Protein AF-0000000074578540 (afdb_homodimer)

pLDDT: mean 90.98, std 11.33, range [45.81, 98.81]

Secondary structure (DSSP, 8-state):
-HHHHHHHHHHHHT-SSEEEEEES-TTBGGGGHHHHHHHHHHHHHTTTSSS--TT-SEEE-SSSEEEEEEET-GGGGHHHHHHH--SEEEEEEE---SS-TT-EEEEPHHHHTTTT--S-SS-HHHHHHHHHHHS--EEEEEEE--S--SSBSS--HHHHHHHHHHHHHHHHHHHHHT-/-HHHHHHHHHHHHT-SSEEEEEES-TTBGGGGHHHHHHHHHHHHHTTTSSS--TT-SEEE-SSSEEEEEEET-GGGGHHHHHHH--SEEEEEEE---SS-TT-EEEEPHHHHTTTT--S-SS-HHHHHHHHHHHS--EEEEEEE--S--SSBSS--HHHHHHHHHHHHHHHHHHHHHT-

Radius of gyration: 23.79 Å; Cα contacts (8 Å, |Δi|>4): 743; chains: 2; bounding box: 41×68×53 Å

Sequence (358 aa):
MESVQGTIKSFINNSNKIAILGIGNYLKSDDGFGVYVVESLVKNYSKTHENLSLEKEINSVNNRLILMNCGVVPENFTDVIKRENPDKIIMVDAALMHQEPGTLRVVESDEISETGFSTHSLPLSIIIKYINAHIDTEILIIGIEPTDLEFGEPLSGLIKEKADEFSKILIEEIDSFLLMESVQGTIKSFINNSNKIAILGIGNYLKSDDGFGVYVVESLVKNYSKTHENLSLEKEINSVNNRLILMNCGVVPENFTDVIKRENPDKIIMVDAALMHQEPGTLRVVESDEISETGFSTHSLPLSIIIKYINAHIDTEILIIGIEPTDLEFGEPLSGLIKEKADEFSKILIEEIDSFLL

Nearest PDB structures (foldseek):
  5zby-assembly1_A  TM=8.934E-01  e=2.596E-14  Thermococcus kodakarensis KOD1
  2i8l-assembly1_A  TM=8.791E-01  e=1.275E-11  Escherichia coli
  2e85-assembly1_A  TM=8.362E-01  e=2.094E-11  Escherichia coli
  5ttx-assembly3_C  TM=6.658E-01  e=1.318E-08  Thaumarchaeota archaeon SCGC AB-539-E09
  5ttx-assembly1_A  TM=5.823E-01  e=5.834E-08  Thaumarchaeota archaeon SCGC AB-539-E09

InterPro domains:
  IPR000671 Peptidase A31 family [PF01750] (54-172)
  IPR000671 Peptidase A31 family [PR00446] (18-30)
  IPR000671 Peptidase A31 family [PR00446] (30-41)
  IPR000671 Peptidase A31 family [PTHR30302] (16-175)
  IPR000671 Peptidase A31 family [TIGR00072] (20-173)
  IPR004420 Peptidase A31, hydrogenase maturation protease HycI [TIGR00142] (20-176)
  IPR004420 Peptidase A31, hydrogenase maturation protease HycI [cd06067] (19-170)
  IPR023430 Peptidase HybD-like domain superfamily [G3DSA:3.40.50.1450] (14-177)
  IPR023430 Peptidase HybD-like domain superfamily [SSF53163] (17-176)

Foldseek 3Di:
DVVVLVVLLVQLQPWQAEEEEFEAAQQFALQRLSLLLLLLLLVVLVVPAPDGDNPDQWDDSDLRYIYGHQYQEVLVCLVVCLVSQTQEYEYEGAWAPVDPALDKDWDDLVCQVVICSPRHPDGVNVSVVVSVVRHNHDYIYMYGHAPTRHRHDDHDPSSVVSSVVVSVSSVVSCVVRPD/DVVVLVVLLVQLQPWQAEEEEFEAAQQFALQRLSVLLLLLLLVVLVVPAPDGDNPDQWDDSDLRYIYGHQYQEVLVCLVVCLVSQTQEYEYEGAWAPVDPALDKDWDDLVCQVVICNPRHPDGVNVSVVVSVVRHNHDYIYMYGHAPTRHRHDDHDPSSVVSSVVVSVSSVVSCVVRPD

Structure (mmCIF, N/CA/C/O backbone):
data_AF-0000000074578540-model_v1
#
loop_
_entity.id
_entity.type
_entity.pdbx_description
1 polymer 'Hydrogen uptake protein:Hydrogenase maturation protease HycI'
#
loop_
_atom_site.group_PDB
_atom_site.id
_atom_site.type_symbol
_at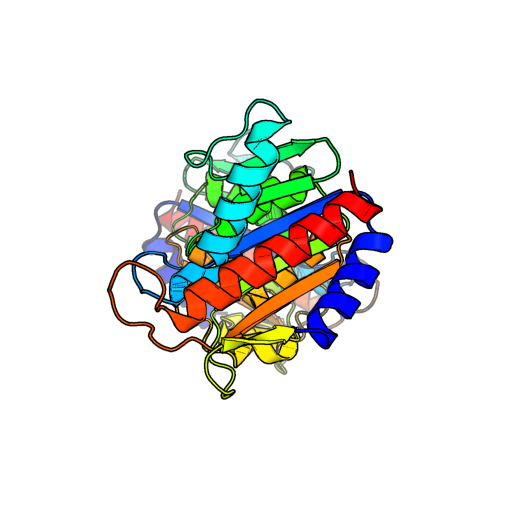om_site.label_atom_id
_atom_site.label_alt_id
_atom_site.label_comp_id
_atom_site.label_asym_id
_atom_site.label_entity_id
_atom_site.label_seq_id
_atom_site.pdbx_PDB_ins_code
_atom_site.Cartn_x
_atom_site.Cartn_y
_atom_site.Cartn_z
_atom_site.occupancy
_atom_site.B_iso_or_equiv
_atom_site.auth_seq_id
_atom_site.auth_comp_id
_atom_site.auth_asym_id
_atom_site.auth_atom_id
_atom_site.pdbx_PDB_model_num
ATOM 1 N N . MET A 1 1 ? -10 -24.094 -19.438 1 70.31 1 MET A N 1
ATOM 2 C CA . MET A 1 1 ? -8.57 -23.797 -19.453 1 70.31 1 MET A CA 1
ATOM 3 C C . MET A 1 1 ? -8.188 -23.047 -20.719 1 70.31 1 MET A C 1
ATOM 5 O O . MET A 1 1 ? -7.352 -22.141 -20.703 1 70.31 1 MET A O 1
ATOM 9 N N . GLU A 1 2 ? -8.938 -23.234 -21.734 1 70.81 2 GLU A N 1
ATOM 10 C CA . GLU A 1 2 ? -8.594 -22.625 -23.031 1 70.81 2 GLU A CA 1
ATOM 11 C C . GLU A 1 2 ? -8.766 -21.109 -22.984 1 70.81 2 GLU A C 1
ATOM 13 O O . GLU A 1 2 ? -7.93 -20.375 -23.5 1 70.81 2 GLU A O 1
ATOM 18 N N . SER A 1 3 ? -9.797 -20.641 -22.25 1 82.31 3 SER A N 1
ATOM 19 C CA . SER A 1 3 ? -10.047 -19.203 -22.188 1 82.31 3 SER A CA 1
ATOM 20 C C . SER A 1 3 ? -8.961 -18.484 -21.391 1 82.31 3 SER A C 1
ATOM 22 O O . SER A 1 3 ? -8.477 -17.422 -21.812 1 82.31 3 SER A O 1
ATOM 24 N N . VAL A 1 4 ? -8.477 -19.172 -20.359 1 90.81 4 VAL A N 1
ATOM 25 C CA . VAL A 1 4 ? -7.441 -18.578 -19.531 1 90.81 4 VAL A CA 1
ATOM 26 C C . VAL A 1 4 ? -6.117 -18.562 -20.281 1 90.81 4 VAL A C 1
ATOM 28 O O . VAL A 1 4 ? -5.383 -17.562 -20.25 1 90.81 4 VAL A O 1
ATOM 31 N N . GLN A 1 5 ? -5.914 -19.641 -21.062 1 92.56 5 GLN A N 1
ATOM 32 C CA . GLN A 1 5 ? -4.672 -19.719 -21.828 1 92.56 5 GLN A CA 1
ATOM 33 C C . GLN A 1 5 ? -4.578 -18.609 -22.859 1 92.56 5 GLN A C 1
ATOM 35 O O . GLN A 1 5 ? -3.521 -18 -23.031 1 92.56 5 GLN A O 1
ATOM 40 N N . GLY A 1 6 ? -5.664 -18.359 -23.562 1 92.56 6 GLY A N 1
ATOM 41 C CA . GLY A 1 6 ? -5.676 -17.281 -24.531 1 92.56 6 GLY A CA 1
ATOM 42 C C . GLY A 1 6 ? -5.379 -15.922 -23.922 1 92.56 6 GLY A C 1
ATOM 43 O O . GLY A 1 6 ? -4.613 -15.133 -24.484 1 92.56 6 GLY A O 1
ATOM 44 N N . THR A 1 7 ? -5.953 -15.68 -22.812 1 93.88 7 THR A N 1
ATOM 45 C CA . THR A 1 7 ? -5.746 -14.422 -22.109 1 93.88 7 THR A CA 1
ATOM 46 C C . THR A 1 7 ? -4.289 -14.273 -21.672 1 93.88 7 THR A C 1
ATOM 48 O O . THR A 1 7 ? -3.688 -13.211 -21.859 1 93.88 7 THR A O 1
ATOM 51 N N . ILE A 1 8 ? -3.748 -15.352 -21.188 1 94.31 8 ILE A N 1
ATOM 52 C CA . ILE A 1 8 ? -2.363 -15.352 -20.734 1 94.31 8 ILE A CA 1
ATOM 53 C C . ILE A 1 8 ? -1.431 -15.102 -21.922 1 94.31 8 ILE A C 1
ATOM 55 O O . ILE A 1 8 ? -0.498 -14.297 -21.812 1 94.31 8 ILE A O 1
ATOM 59 N N . LYS A 1 9 ? -1.73 -15.75 -22.984 1 94.06 9 LYS A N 1
ATOM 60 C CA . LYS A 1 9 ? -0.931 -15.586 -24.188 1 94.06 9 LYS A CA 1
ATOM 61 C C . LYS A 1 9 ? -0.894 -14.125 -24.625 1 94.06 9 LYS A C 1
ATOM 63 O O . LYS A 1 9 ? 0.183 -13.562 -24.844 1 94.06 9 LYS A O 1
ATOM 68 N N . SER A 1 10 ? -2.027 -13.531 -24.781 1 94.19 10 SER A N 1
ATOM 69 C CA . SER A 1 10 ? -2.117 -12.133 -25.188 1 94.19 10 SER A CA 1
ATOM 70 C C . SER A 1 10 ? -1.41 -11.219 -24.203 1 94.19 10 SER A C 1
ATOM 72 O O . SER A 1 10 ? -0.734 -10.266 -24.594 1 94.19 10 SER A O 1
ATOM 74 N N . PHE A 1 11 ? -1.55 -11.531 -22.969 1 95.31 11 PHE A N 1
ATOM 75 C CA . PHE A 1 11 ? -0.978 -10.719 -21.891 1 95.31 11 PHE A CA 1
ATOM 76 C C . PHE A 1 11 ? 0.544 -10.766 -21.938 1 95.31 11 PHE A C 1
ATOM 78 O O . PHE A 1 11 ? 1.206 -9.734 -21.812 1 95.31 11 PHE A O 1
ATOM 85 N N . ILE A 1 12 ? 1.08 -11.922 -22.172 1 94.69 12 ILE A N 1
ATOM 86 C CA . ILE A 1 12 ? 2.525 -12.125 -22.156 1 94.69 12 ILE A CA 1
ATOM 87 C C . ILE A 1 12 ? 3.145 -11.602 -23.438 1 94.69 12 ILE A C 1
ATOM 89 O O . ILE A 1 12 ? 4.242 -11.039 -23.422 1 94.69 12 ILE A O 1
ATOM 93 N N . ASN A 1 13 ? 2.447 -11.711 -24.5 1 91.19 13 ASN A N 1
ATOM 94 C CA . ASN A 1 13 ? 2.953 -11.305 -25.812 1 91.19 13 ASN A CA 1
ATOM 95 C C . ASN A 1 13 ? 3.254 -9.805 -25.844 1 91.19 13 ASN A C 1
ATOM 97 O O . ASN A 1 13 ? 4.129 -9.367 -26.594 1 91.19 13 ASN A O 1
ATOM 101 N N . ASN A 1 14 ? 2.713 -9.055 -25.062 1 88.06 14 ASN A N 1
ATOM 102 C CA . ASN A 1 14 ? 2.869 -7.602 -25.062 1 88.06 14 ASN A CA 1
ATOM 103 C C . ASN A 1 14 ? 3.697 -7.129 -23.875 1 88.06 14 ASN A C 1
ATOM 105 O O . ASN A 1 14 ? 3.564 -5.984 -23.438 1 88.06 14 ASN A O 1
ATOM 109 N N . SER A 1 15 ? 4.496 -8.094 -23.375 1 93.88 15 SER A N 1
ATOM 110 C CA . SER A 1 15 ? 5.215 -7.75 -22.156 1 93.88 15 SER A CA 1
ATOM 111 C C . SER A 1 15 ? 6.707 -7.586 -22.422 1 93.88 15 SER A C 1
ATOM 113 O O . SER A 1 15 ? 7.266 -8.266 -23.281 1 93.88 15 SER A O 1
ATOM 115 N N . ASN A 1 16 ? 7.359 -6.637 -21.781 1 95.38 16 ASN A N 1
ATOM 116 C CA . ASN A 1 16 ? 8.812 -6.512 -21.734 1 95.38 16 ASN A CA 1
ATOM 117 C C . ASN A 1 16 ? 9.391 -7.234 -20.516 1 95.38 16 ASN A C 1
ATOM 119 O O . ASN A 1 16 ? 10.375 -7.965 -20.641 1 95.38 16 ASN A O 1
ATOM 123 N N . LYS A 1 17 ? 8.844 -7.039 -19.391 1 97.5 17 LYS A N 1
ATOM 124 C CA . LYS A 1 17 ? 9.219 -7.691 -18.141 1 97.5 17 LYS A CA 1
ATOM 125 C C . LYS A 1 17 ? 7.988 -8.125 -17.359 1 97.5 17 LYS A C 1
ATOM 127 O O . LYS A 1 17 ? 7.078 -7.328 -17.125 1 97.5 17 LYS A O 1
ATOM 132 N N . ILE A 1 18 ? 8.008 -9.406 -16.906 1 98.12 18 ILE A N 1
ATOM 133 C CA . ILE A 1 18 ? 6.836 -9.961 -16.234 1 98.12 18 ILE A CA 1
ATOM 134 C C . ILE A 1 18 ? 7.223 -10.461 -14.844 1 98.12 18 ILE A C 1
ATOM 136 O O . ILE A 1 18 ? 8.281 -11.07 -14.672 1 98.12 18 ILE A O 1
ATOM 140 N N . ALA A 1 19 ? 6.422 -10.125 -13.898 1 98.56 19 ALA A N 1
ATOM 141 C CA . ALA A 1 19 ? 6.5 -10.734 -12.57 1 98.56 19 ALA A CA 1
ATOM 142 C C . ALA A 1 19 ? 5.32 -11.672 -12.328 1 98.56 19 ALA A C 1
ATOM 144 O O . ALA A 1 19 ? 4.172 -11.328 -12.617 1 98.56 19 ALA A O 1
ATOM 145 N N . ILE A 1 20 ? 5.59 -12.875 -11.898 1 98.69 20 ILE A N 1
ATOM 146 C CA . ILE A 1 20 ? 4.551 -13.828 -11.516 1 98.69 20 ILE A CA 1
ATOM 147 C C . ILE A 1 20 ? 4.562 -14.023 -10 1 98.69 20 ILE A C 1
ATOM 149 O O . ILE A 1 20 ? 5.578 -14.43 -9.43 1 98.69 20 ILE A O 1
ATOM 153 N N . LEU A 1 21 ? 3.479 -13.711 -9.375 1 98.12 21 LEU A N 1
ATOM 154 C CA . LEU A 1 21 ? 3.334 -13.797 -7.93 1 98.12 21 LEU A CA 1
ATOM 155 C C . LEU A 1 21 ? 2.443 -14.969 -7.543 1 98.12 21 LEU A C 1
ATOM 157 O O . LEU A 1 21 ? 1.284 -15.039 -7.961 1 98.12 21 LEU A O 1
ATOM 161 N N . GLY A 1 22 ? 2.99 -15.906 -6.809 1 97.31 22 GLY A N 1
ATOM 162 C CA . GLY A 1 22 ? 2.193 -16.953 -6.184 1 97.31 22 GLY A CA 1
ATOM 163 C C . GLY A 1 22 ? 1.727 -16.594 -4.785 1 97.31 22 GLY A C 1
ATOM 164 O O . GLY A 1 22 ? 2.543 -16.297 -3.91 1 97.31 22 GLY A O 1
ATOM 165 N N . ILE A 1 23 ? 0.439 -16.656 -4.578 1 95 23 ILE A N 1
ATOM 166 C CA . ILE A 1 23 ? -0.148 -16.203 -3.324 1 95 23 ILE A CA 1
ATOM 167 C C . ILE A 1 23 ? -0.994 -17.312 -2.709 1 95 23 ILE A C 1
ATOM 169 O O . ILE A 1 23 ? -1.704 -18.031 -3.422 1 95 23 ILE A O 1
ATOM 173 N N . GLY A 1 24 ? -0.914 -17.422 -1.399 1 93.31 24 GLY A N 1
ATOM 174 C CA . GLY A 1 24 ? -1.726 -18.375 -0.671 1 93.31 24 GLY A CA 1
ATOM 175 C C . GLY A 1 24 ? -0.97 -19.078 0.45 1 93.31 24 GLY A C 1
ATOM 176 O O . GLY A 1 24 ? 0.221 -18.828 0.647 1 93.31 24 GLY A O 1
ATOM 177 N N . ASN A 1 25 ? -1.645 -19.875 1.169 1 93.19 25 ASN A N 1
ATOM 178 C CA . ASN A 1 25 ? -1.085 -20.609 2.305 1 93.19 25 ASN A CA 1
ATOM 179 C C . ASN A 1 25 ? -0.917 -22.094 1.994 1 93.19 25 ASN A C 1
ATOM 181 O O . ASN A 1 25 ? -1.899 -22.828 1.943 1 93.19 25 ASN A O 1
ATOM 185 N N . TYR A 1 26 ? 0.298 -22.547 1.904 1 91.69 26 TYR A N 1
ATOM 186 C CA . TYR A 1 26 ? 0.589 -23.922 1.541 1 91.69 26 TYR A CA 1
ATOM 187 C C . TYR A 1 26 ? 0.124 -24.891 2.629 1 91.69 26 TYR A C 1
ATOM 189 O O . TYR A 1 26 ? -0.063 -26.078 2.377 1 91.69 26 TYR A O 1
ATOM 197 N N . LEU A 1 27 ? -0.104 -24.375 3.797 1 92.5 27 LEU A N 1
ATOM 198 C CA . LEU A 1 27 ? -0.52 -25.219 4.91 1 92.5 27 LEU A CA 1
ATOM 199 C C . LEU A 1 27 ? -2.033 -25.422 4.914 1 92.5 27 LEU A C 1
ATOM 201 O O . LEU A 1 27 ? -2.562 -26.188 5.719 1 92.5 27 LEU A O 1
ATOM 205 N N . LYS A 1 28 ? -2.793 -24.828 4.031 1 93.69 28 LYS A N 1
ATOM 206 C CA . LYS A 1 28 ? -4.25 -24.891 3.967 1 93.69 28 LYS A CA 1
ATOM 207 C C . LYS A 1 28 ? -4.719 -25.484 2.645 1 93.69 28 LYS A C 1
ATOM 209 O O . LYS A 1 28 ? -5.555 -24.906 1.952 1 93.69 28 LYS A O 1
ATOM 214 N N . SER A 1 29 ? -4.109 -26.625 2.354 1 93.94 29 SER A N 1
ATOM 215 C CA . SER A 1 29 ? -4.496 -27.438 1.211 1 93.94 29 SER A CA 1
ATOM 216 C C . SER A 1 29 ? -4.578 -26.609 -0.066 1 93.94 29 SER A C 1
ATOM 218 O O . SER A 1 29 ? -3.57 -26.062 -0.518 1 93.94 29 SER A O 1
ATOM 220 N N . ASP A 1 30 ? -5.758 -26.406 -0.537 1 95.69 30 ASP A N 1
ATOM 221 C CA . ASP A 1 30 ? -5.895 -25.844 -1.878 1 95.69 30 ASP A CA 1
ATOM 222 C C . ASP A 1 30 ? -5.578 -24.344 -1.885 1 95.69 30 ASP A C 1
ATOM 224 O O . ASP A 1 30 ? -5.371 -23.75 -2.947 1 95.69 30 ASP A O 1
ATOM 228 N N . ASP A 1 31 ? -5.438 -23.734 -0.676 1 94.06 31 ASP A N 1
ATOM 229 C CA . ASP A 1 31 ? -5.031 -22.328 -0.615 1 94.06 31 ASP A CA 1
ATOM 230 C C . ASP A 1 31 ? -3.604 -22.156 -1.118 1 94.06 31 ASP A C 1
ATOM 232 O O . ASP A 1 31 ? -3.195 -21.031 -1.458 1 94.06 31 ASP A O 1
ATOM 236 N N . GLY A 1 32 ? -2.895 -23.281 -1.179 1 95.31 32 GLY A N 1
ATOM 237 C CA . GLY A 1 32 ? -1.504 -23.25 -1.604 1 95.31 32 GLY A CA 1
ATOM 238 C C . GLY A 1 32 ? -1.34 -23.281 -3.111 1 95.31 32 GLY A C 1
ATOM 239 O O . GLY A 1 32 ? -0.218 -23.359 -3.617 1 95.31 32 GLY A O 1
ATOM 240 N N . PHE A 1 33 ? -2.406 -23.125 -3.812 1 96.38 33 PHE A N 1
ATOM 241 C CA . PHE A 1 33 ? -2.398 -23.25 -5.266 1 96.38 33 PHE A CA 1
ATOM 242 C C . PHE A 1 33 ? -1.377 -22.297 -5.883 1 96.38 33 PHE A C 1
ATOM 244 O O . PHE A 1 33 ? -0.532 -22.719 -6.676 1 96.38 33 PHE A O 1
ATOM 251 N N . GLY A 1 34 ? -1.407 -21.016 -5.504 1 96.75 34 GLY A N 1
ATOM 252 C CA . GLY A 1 34 ? -0.496 -20.031 -6.066 1 96.75 34 GLY A CA 1
ATOM 253 C C . GLY A 1 34 ? 0.961 -20.328 -5.77 1 96.75 34 GLY A C 1
ATOM 254 O O . GLY A 1 34 ? 1.814 -20.234 -6.652 1 96.75 34 GLY A O 1
ATOM 255 N N . VAL A 1 35 ? 1.229 -20.734 -4.602 1 97.06 35 VAL A N 1
ATOM 256 C CA . VAL A 1 35 ? 2.578 -21.078 -4.172 1 97.06 35 VAL A CA 1
ATOM 257 C C . VAL A 1 35 ? 3.09 -22.266 -4.977 1 97.06 35 VAL A C 1
ATOM 259 O O . VAL A 1 35 ? 4.215 -22.25 -5.484 1 97.06 35 VAL A O 1
ATOM 262 N N . TYR A 1 36 ? 2.236 -23.203 -5.156 1 98.06 36 TYR A N 1
ATOM 263 C CA . TYR A 1 36 ? 2.6 -24.406 -5.902 1 98.06 36 TYR A CA 1
ATOM 264 C C . TYR A 1 36 ? 2.975 -24.062 -7.336 1 98.06 36 TYR A C 1
ATOM 266 O O . TYR A 1 36 ? 3.963 -24.578 -7.867 1 98.06 36 TYR A O 1
ATOM 274 N N . VAL A 1 37 ? 2.213 -23.234 -7.934 1 98.5 37 VAL A N 1
ATOM 275 C CA . VAL A 1 37 ? 2.445 -22.875 -9.328 1 98.5 37 VAL A CA 1
ATOM 276 C C . VAL A 1 37 ? 3.807 -22.188 -9.461 1 98.5 37 VAL A C 1
ATOM 278 O O . VAL A 1 37 ? 4.605 -22.562 -10.328 1 98.5 37 VAL A O 1
ATOM 281 N N . VAL A 1 38 ? 4.105 -21.219 -8.617 1 98.69 38 VAL A N 1
ATOM 282 C CA . VAL A 1 38 ? 5.371 -20.5 -8.703 1 98.69 38 VAL A CA 1
ATOM 283 C C . VAL A 1 38 ? 6.531 -21.453 -8.445 1 98.69 38 VAL A C 1
ATOM 285 O O . VAL A 1 38 ? 7.562 -21.391 -9.117 1 98.69 38 VAL A O 1
ATOM 288 N N . GLU A 1 39 ? 6.336 -22.344 -7.508 1 98.62 39 GLU A N 1
ATOM 289 C CA . GLU A 1 39 ? 7.375 -23.328 -7.227 1 98.62 39 GLU A CA 1
ATOM 290 C C . GLU A 1 39 ? 7.621 -24.234 -8.438 1 98.62 39 GLU A C 1
ATOM 292 O O . GLU A 1 39 ? 8.766 -24.594 -8.727 1 98.62 39 GLU A O 1
ATOM 297 N N . SER A 1 40 ? 6.574 -24.625 -9.086 1 98.69 40 SER A N 1
ATOM 298 C CA . SER A 1 40 ? 6.703 -25.438 -10.297 1 98.69 40 SER A CA 1
ATOM 299 C C . SER A 1 40 ? 7.496 -24.703 -11.375 1 98.69 40 SER A C 1
ATOM 301 O O . SER A 1 40 ? 8.32 -25.297 -12.062 1 98.69 40 SER A O 1
ATOM 303 N N . LEU A 1 41 ? 7.266 -23.391 -11.5 1 98.62 41 LEU A N 1
ATOM 304 C CA . LEU A 1 41 ? 8.008 -22.578 -12.461 1 98.62 41 LEU A CA 1
ATOM 305 C C . LEU A 1 41 ? 9.484 -22.516 -12.086 1 98.62 41 LEU A C 1
ATOM 307 O O . LEU A 1 41 ? 10.359 -22.641 -12.945 1 98.62 41 LEU A O 1
ATOM 311 N N . VAL A 1 42 ? 9.742 -22.281 -10.812 1 98.69 42 VAL A N 1
ATOM 312 C CA . VAL A 1 42 ? 11.117 -22.203 -10.328 1 98.69 42 VAL A CA 1
ATOM 313 C C . VAL A 1 42 ? 11.844 -23.516 -10.625 1 98.69 42 VAL A C 1
ATOM 315 O O . VAL A 1 42 ? 12.969 -23.5 -11.141 1 98.69 42 VAL A O 1
ATOM 318 N N . LYS A 1 43 ? 11.18 -24.625 -10.336 1 98.44 43 LYS A N 1
ATOM 319 C CA . LYS A 1 43 ? 11.773 -25.922 -10.594 1 98.44 43 LYS A CA 1
ATOM 320 C C . LYS A 1 43 ? 12.102 -26.094 -12.07 1 98.44 43 LYS A C 1
ATOM 322 O O . LYS A 1 43 ? 13.18 -26.578 -12.43 1 98.44 43 LYS A O 1
ATOM 327 N N . ASN A 1 44 ? 11.211 -25.703 -12.875 1 98.06 44 ASN A N 1
ATOM 328 C CA . ASN A 1 44 ? 11.406 -25.844 -14.312 1 98.06 44 ASN A CA 1
ATOM 329 C C . ASN A 1 44 ? 12.594 -25.031 -14.805 1 98.06 44 ASN A C 1
ATOM 331 O O . ASN A 1 44 ? 13.469 -25.547 -15.5 1 98.06 44 ASN A O 1
ATOM 335 N N . TYR A 1 45 ? 12.664 -23.766 -14.398 1 98 45 TYR A N 1
ATOM 336 C CA . TYR A 1 45 ? 13.664 -22.859 -14.961 1 98 45 TYR A CA 1
ATOM 337 C C . TYR A 1 45 ? 15.016 -23.062 -14.273 1 98 45 TYR A C 1
ATOM 339 O O . TYR A 1 45 ? 16.047 -22.625 -14.797 1 98 45 TYR A O 1
ATOM 347 N N . SER A 1 46 ? 14.977 -23.672 -13.117 1 97.5 46 SER A N 1
ATOM 348 C CA . SER A 1 46 ? 16.234 -23.969 -12.445 1 97.5 46 SER A CA 1
ATOM 349 C C . SER A 1 46 ? 17.062 -24.953 -13.25 1 97.5 46 SER A C 1
ATOM 351 O O . SER A 1 46 ? 18.281 -25.078 -13.031 1 97.5 46 SER A O 1
ATOM 353 N N . LYS A 1 47 ? 16.5 -25.578 -14.172 1 96.56 47 LYS A N 1
ATOM 354 C CA . LYS A 1 47 ? 17.188 -26.547 -15.016 1 96.56 47 LYS A CA 1
ATOM 355 C C . LYS A 1 47 ? 18.078 -25.859 -16.047 1 96.56 47 LYS A C 1
ATOM 357 O O . LYS A 1 47 ? 19.062 -26.422 -16.516 1 96.56 47 LYS A O 1
ATOM 362 N N . THR A 1 48 ? 17.766 -24.75 -16.391 1 94.94 48 THR A N 1
ATOM 363 C CA . THR A 1 48 ? 18.438 -24.109 -17.516 1 94.94 48 THR A CA 1
ATOM 364 C C . THR A 1 48 ? 19 -22.75 -17.125 1 94.94 48 THR A C 1
ATOM 366 O O . THR A 1 48 ? 19.75 -22.125 -17.875 1 94.94 48 THR A O 1
ATOM 369 N N . HIS A 1 49 ? 18.609 -22.219 -15.961 1 94.81 49 HIS A N 1
ATOM 370 C CA . HIS A 1 49 ? 19.078 -20.922 -15.477 1 94.81 49 HIS A CA 1
ATOM 371 C C . HIS A 1 49 ? 19.734 -21.062 -14.102 1 94.81 49 HIS A C 1
ATOM 373 O O . HIS A 1 49 ? 19.391 -21.969 -13.336 1 94.81 49 HIS A O 1
ATOM 379 N N . GLU A 1 50 ? 20.594 -20.109 -13.812 1 93.75 50 GLU A N 1
ATOM 380 C CA . GLU A 1 50 ? 21.359 -20.188 -12.562 1 93.75 50 GLU A CA 1
ATOM 381 C C . GLU A 1 50 ? 20.734 -19.297 -11.492 1 93.75 50 GLU A C 1
ATOM 383 O O . GLU A 1 50 ? 19.922 -18.422 -11.789 1 93.75 50 GLU A O 1
ATOM 388 N N . ASN A 1 51 ? 21.078 -19.609 -10.203 1 95.81 51 ASN A N 1
ATOM 389 C CA . ASN A 1 51 ? 20.75 -18.797 -9.047 1 95.81 51 ASN A CA 1
ATOM 390 C C . ASN A 1 51 ? 19.25 -18.797 -8.758 1 95.81 51 ASN A C 1
ATOM 392 O O . ASN A 1 51 ? 18.688 -17.781 -8.336 1 95.81 51 ASN A O 1
ATOM 396 N N . LEU A 1 52 ? 18.578 -19.859 -9.133 1 98.19 52 LEU A N 1
ATOM 397 C CA . LEU A 1 52 ? 17.188 -20.094 -8.758 1 98.19 52 LEU A CA 1
ATOM 398 C C . LEU A 1 52 ? 17.078 -21.172 -7.688 1 98.19 52 LEU A C 1
ATOM 400 O O . LEU A 1 52 ? 17.891 -22.109 -7.672 1 98.19 52 LEU A O 1
ATOM 404 N N . SER A 1 53 ? 16.172 -21 -6.746 1 97.88 53 SER A N 1
ATOM 405 C CA . SER A 1 53 ? 15.992 -21.984 -5.68 1 97.88 53 SER A CA 1
ATOM 406 C C . SER A 1 53 ? 14.602 -21.875 -5.066 1 97.88 53 SER A C 1
ATOM 408 O O . SER A 1 53 ? 14.047 -20.781 -4.949 1 97.88 53 SER A O 1
ATOM 410 N N . LEU A 1 54 ? 14.062 -23 -4.621 1 97.25 54 LEU A N 1
ATOM 411 C CA . LEU A 1 54 ? 12.758 -23.031 -3.969 1 97.25 54 LEU A CA 1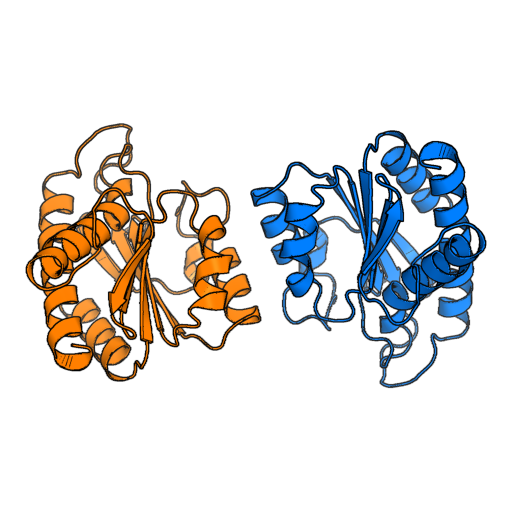
ATOM 412 C C . LEU A 1 54 ? 12.82 -22.359 -2.598 1 97.25 54 LEU A C 1
ATOM 414 O O . LEU A 1 54 ? 11.781 -21.984 -2.041 1 97.25 54 LEU A O 1
ATOM 418 N N . GLU A 1 55 ? 13.992 -22.188 -2.055 1 96.56 55 GLU A N 1
ATOM 419 C CA . GLU A 1 55 ? 14.188 -21.578 -0.738 1 96.56 55 GLU A CA 1
ATOM 420 C C . GLU A 1 55 ? 14.117 -20.062 -0.81 1 96.56 55 GLU A C 1
ATOM 422 O O . GLU A 1 55 ? 13.961 -19.391 0.215 1 96.56 55 GLU A O 1
ATOM 427 N N . LYS A 1 56 ? 14.289 -19.594 -2.053 1 97.19 56 LYS A N 1
ATOM 428 C CA . LYS A 1 56 ? 14.211 -18.141 -2.256 1 97.19 56 LYS A CA 1
ATOM 429 C C . LYS A 1 56 ? 12.781 -17.703 -2.543 1 97.19 56 LYS A C 1
ATOM 431 O O . LYS A 1 56 ? 12.086 -18.328 -3.35 1 97.19 56 LYS A O 1
ATOM 436 N N . GLU A 1 57 ? 12.367 -16.656 -1.925 1 98.12 57 GLU A N 1
ATOM 437 C CA . GLU A 1 57 ? 11.039 -16.094 -2.176 1 98.12 57 GLU A CA 1
ATOM 438 C C . GLU A 1 57 ? 11 -15.344 -3.506 1 98.12 57 GLU A C 1
ATOM 440 O O . GLU A 1 57 ? 9.938 -15.211 -4.117 1 98.12 57 GLU A O 1
ATOM 445 N N . ILE A 1 58 ? 12.133 -14.828 -3.863 1 98.62 58 ILE A N 1
ATOM 446 C CA . ILE A 1 58 ? 12.266 -14.07 -5.102 1 98.62 58 ILE A CA 1
ATOM 447 C C . ILE A 1 58 ? 13.305 -14.727 -6.004 1 98.62 58 ILE A C 1
ATOM 449 O O . ILE A 1 58 ? 14.453 -14.906 -5.605 1 98.62 58 ILE A O 1
ATOM 453 N N . ASN A 1 59 ? 12.914 -15.133 -7.199 1 98.69 59 ASN A N 1
ATOM 454 C CA . ASN A 1 59 ? 13.781 -15.75 -8.203 1 98.69 59 ASN A CA 1
ATOM 455 C C . ASN A 1 59 ? 13.742 -14.992 -9.523 1 98.69 59 ASN A C 1
ATOM 457 O O . ASN A 1 59 ? 12.719 -14.984 -10.211 1 98.69 59 ASN A O 1
ATOM 461 N N . SER A 1 60 ? 14.805 -14.352 -9.828 1 97.81 60 SER A N 1
ATOM 462 C CA . SER A 1 60 ? 14.922 -13.719 -11.133 1 97.81 60 SER A CA 1
ATOM 463 C C . SER A 1 60 ? 15.477 -14.688 -12.172 1 97.81 60 SER A C 1
ATOM 465 O O . SER A 1 60 ? 16.656 -15.055 -12.125 1 97.81 60 SER A O 1
ATOM 467 N N . VAL A 1 61 ? 14.609 -15.148 -13.062 1 97.44 61 VAL A N 1
ATOM 468 C CA . VAL A 1 61 ? 15.039 -16.094 -14.086 1 97.44 61 VAL A CA 1
ATOM 469 C C . VAL A 1 61 ? 16 -15.398 -15.047 1 97.44 61 VAL A C 1
ATOM 471 O O . VAL A 1 61 ? 17.062 -15.938 -15.367 1 97.44 61 VAL A O 1
ATOM 474 N N . ASN A 1 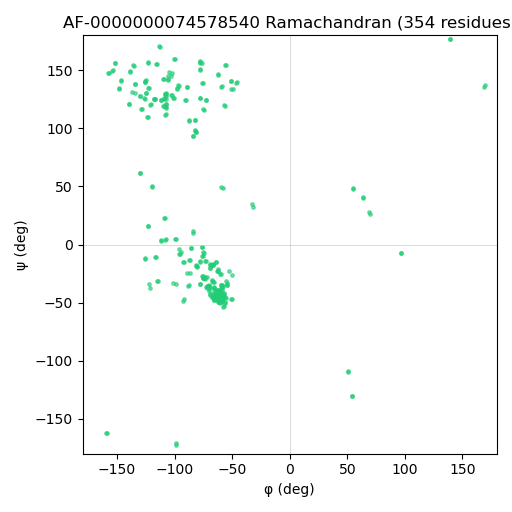62 ? 15.727 -14.219 -15.492 1 95.19 62 ASN A N 1
ATOM 475 C CA . ASN A 1 62 ? 16.531 -13.281 -16.281 1 95.19 62 ASN A CA 1
ATOM 476 C C . ASN A 1 62 ? 16 -11.852 -16.141 1 95.19 62 ASN A C 1
ATOM 478 O O . ASN A 1 62 ? 15.305 -11.531 -15.18 1 95.19 62 ASN A O 1
ATOM 482 N N . ASN A 1 63 ? 16.359 -10.953 -17.031 1 95.25 63 ASN A N 1
ATOM 483 C CA . ASN A 1 63 ? 15.977 -9.547 -16.938 1 95.25 63 ASN A CA 1
ATOM 484 C C . ASN A 1 63 ? 14.508 -9.344 -17.297 1 95.25 63 ASN A C 1
ATOM 486 O O . ASN A 1 63 ? 13.953 -8.273 -17.047 1 95.25 63 ASN A O 1
ATOM 490 N N . ARG A 1 64 ? 13.805 -10.422 -17.797 1 96.88 64 ARG A N 1
ATOM 491 C CA . ARG A 1 64 ? 12.453 -10.234 -18.312 1 96.88 64 ARG A CA 1
ATOM 492 C C . ARG A 1 64 ? 11.438 -11.016 -17.484 1 96.88 64 ARG A C 1
ATOM 494 O O . ARG A 1 64 ? 10.227 -10.852 -17.656 1 96.88 64 ARG A O 1
ATOM 501 N N . LEU A 1 65 ? 11.938 -11.875 -16.609 1 97.94 65 LEU A N 1
ATOM 502 C CA . LEU A 1 65 ? 11.031 -12.742 -15.867 1 97.94 65 LEU A CA 1
ATOM 503 C C . LEU A 1 65 ? 11.477 -12.875 -14.414 1 97.94 65 LEU A C 1
ATOM 505 O O . LEU A 1 65 ? 12.594 -13.32 -14.141 1 97.94 65 LEU A O 1
ATOM 509 N N . ILE A 1 66 ? 10.609 -12.484 -13.5 1 98.38 66 ILE A N 1
ATOM 510 C CA . ILE A 1 66 ? 10.852 -12.633 -12.07 1 98.38 66 ILE A CA 1
ATOM 511 C C . ILE A 1 66 ? 9.711 -13.406 -11.422 1 98.38 66 ILE A C 1
ATOM 513 O O . ILE A 1 66 ? 8.539 -13.172 -11.734 1 98.38 66 ILE A O 1
ATOM 517 N N . LEU A 1 67 ? 10.023 -14.422 -10.648 1 98.81 67 LEU A N 1
ATOM 518 C CA . LEU A 1 67 ? 9.078 -15.273 -9.93 1 98.81 67 LEU A CA 1
ATOM 519 C C . LEU A 1 67 ? 9.109 -14.977 -8.43 1 98.81 67 LEU A C 1
ATOM 521 O O . LEU A 1 67 ? 10.18 -14.93 -7.824 1 98.81 67 LEU A O 1
ATOM 525 N N . MET A 1 68 ? 7.934 -14.75 -7.809 1 98.75 68 MET A N 1
ATOM 526 C CA . MET A 1 68 ? 7.867 -14.406 -6.391 1 98.75 68 MET A CA 1
ATOM 527 C C . MET A 1 68 ? 6.895 -15.32 -5.656 1 98.75 68 MET A C 1
ATOM 529 O O . MET A 1 68 ? 5.707 -15.367 -5.984 1 98.75 68 MET A O 1
ATOM 533 N N . ASN A 1 69 ? 7.379 -16.062 -4.754 1 98.19 69 ASN A N 1
ATOM 534 C CA . ASN A 1 69 ? 6.547 -16.797 -3.799 1 98.19 69 ASN A CA 1
ATOM 535 C C . ASN A 1 69 ? 6.113 -15.906 -2.641 1 98.19 69 ASN A C 1
ATOM 537 O O . ASN A 1 69 ? 6.848 -15.75 -1.661 1 98.19 69 ASN A O 1
ATOM 541 N N . CYS A 1 70 ? 4.934 -15.375 -2.684 1 96.56 70 CYS A N 1
ATOM 542 C CA . CYS A 1 70 ? 4.512 -14.312 -1.775 1 96.56 70 CYS A CA 1
ATOM 543 C C . CYS A 1 70 ? 3.826 -14.891 -0.542 1 96.56 70 CYS A C 1
ATOM 545 O O . CYS A 1 70 ? 3.625 -14.188 0.448 1 96.56 70 CYS A O 1
ATOM 547 N N . GLY A 1 71 ? 3.473 -16.141 -0.663 1 94.25 71 GLY A N 1
ATOM 548 C CA . GLY A 1 71 ? 2.736 -16.734 0.448 1 94.25 71 GLY A CA 1
ATOM 549 C C . GLY A 1 71 ? 1.499 -15.938 0.823 1 94.25 71 GLY A C 1
ATOM 550 O O . GLY A 1 71 ? 0.679 -15.609 -0.037 1 94.25 71 GLY A O 1
ATOM 551 N N . VAL A 1 72 ? 1.37 -15.664 2.146 1 91.94 72 VAL A N 1
ATOM 552 C CA . VAL A 1 72 ? 0.156 -15.039 2.66 1 91.94 72 VAL A CA 1
ATOM 553 C C . VAL A 1 72 ? 0.383 -13.539 2.84 1 91.94 72 VAL A C 1
ATOM 555 O O . VAL A 1 72 ? -0.493 -12.828 3.338 1 91.94 72 VAL A O 1
ATOM 558 N N . VAL A 1 73 ? 1.609 -12.977 2.412 1 92.62 73 VAL A N 1
ATOM 559 C CA . VAL A 1 73 ? 1.938 -11.578 2.662 1 92.62 73 VAL A CA 1
ATOM 560 C C . VAL A 1 73 ? 2.406 -10.922 1.366 1 92.62 73 VAL A C 1
ATOM 562 O O . VAL A 1 73 ? 3.492 -10.336 1.318 1 92.62 73 VAL A O 1
ATOM 565 N N . PRO A 1 74 ? 1.565 -10.875 0.358 1 93.62 74 PRO A N 1
ATOM 566 C CA . PRO A 1 74 ? 1.997 -10.266 -0.902 1 93.62 74 PRO A CA 1
ATOM 567 C C . PRO A 1 74 ? 2.398 -8.797 -0.741 1 93.62 74 PRO A C 1
ATOM 569 O O . PRO A 1 74 ? 3.215 -8.289 -1.515 1 93.62 74 PRO A O 1
ATOM 572 N N . GLU A 1 75 ? 1.887 -8.094 0.25 1 91.56 75 GLU A N 1
ATOM 573 C CA . GLU A 1 75 ? 2.197 -6.684 0.476 1 91.56 75 GLU A CA 1
ATOM 574 C C . GLU A 1 75 ? 3.68 -6.488 0.778 1 91.56 75 GLU A C 1
ATOM 576 O O . GLU A 1 75 ? 4.223 -5.402 0.563 1 91.56 75 GLU A O 1
ATOM 581 N N . ASN A 1 76 ? 4.355 -7.547 1.243 1 93.69 76 ASN A N 1
ATOM 582 C CA . ASN A 1 76 ? 5.77 -7.465 1.594 1 93.69 76 ASN A CA 1
ATOM 583 C C . ASN A 1 76 ? 6.656 -7.461 0.352 1 93.69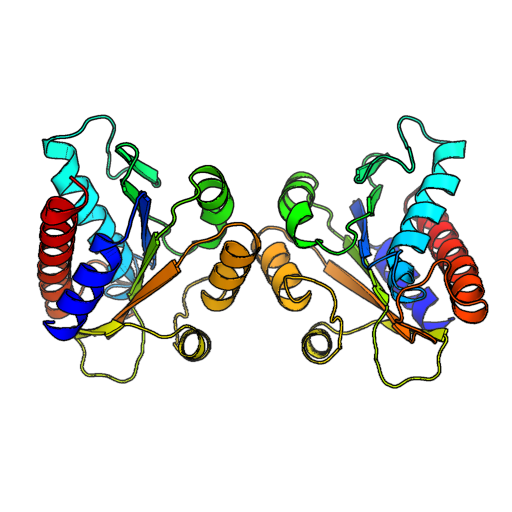 76 ASN A C 1
ATOM 585 O O . ASN A 1 76 ? 7.867 -7.25 0.448 1 93.69 76 ASN A O 1
ATOM 589 N N . PHE A 1 77 ? 6.055 -7.566 -0.812 1 96.19 77 PHE A N 1
ATOM 590 C CA . PHE A 1 77 ? 6.844 -7.688 -2.031 1 96.19 77 PHE A CA 1
ATOM 591 C C . PHE A 1 77 ? 6.703 -6.438 -2.895 1 96.19 77 PHE A C 1
ATOM 593 O O . PHE A 1 77 ? 7.266 -6.367 -3.99 1 96.19 77 PHE A O 1
ATOM 600 N N . THR A 1 78 ? 5.973 -5.441 -2.373 1 95.44 78 THR A N 1
ATOM 601 C CA . THR A 1 78 ? 5.723 -4.246 -3.166 1 95.44 78 THR A CA 1
ATOM 602 C C . THR A 1 78 ? 7.02 -3.477 -3.406 1 95.44 78 THR A C 1
ATOM 604 O O . THR A 1 78 ? 7.199 -2.871 -4.465 1 95.44 78 THR A O 1
ATOM 607 N N . ASP A 1 79 ? 7.973 -3.512 -2.449 1 94.44 79 ASP A N 1
ATOM 608 C CA . ASP A 1 79 ? 9.242 -2.816 -2.631 1 94.44 79 ASP A CA 1
ATOM 609 C C . ASP A 1 79 ? 10.039 -3.42 -3.787 1 94.44 79 ASP A C 1
ATOM 611 O O . ASP A 1 79 ? 10.57 -2.693 -4.629 1 94.44 79 ASP A O 1
ATOM 615 N N . VAL A 1 80 ? 10.086 -4.703 -3.82 1 96.69 80 VAL A N 1
ATOM 616 C CA . VAL A 1 80 ? 10.805 -5.387 -4.891 1 96.69 80 VAL A CA 1
ATOM 617 C C . VAL A 1 80 ? 10.109 -5.141 -6.227 1 96.69 80 VAL A C 1
ATOM 619 O O . VAL A 1 80 ? 10.758 -4.93 -7.25 1 96.69 80 VAL A O 1
ATOM 622 N N . ILE A 1 81 ? 8.797 -5.113 -6.23 1 97.94 81 ILE A N 1
ATOM 623 C CA . ILE A 1 81 ? 8.023 -4.887 -7.445 1 97.94 81 ILE A CA 1
ATOM 624 C C . ILE A 1 81 ? 8.32 -3.492 -7.992 1 97.94 81 ILE A C 1
ATOM 626 O O . ILE A 1 81 ? 8.539 -3.324 -9.195 1 97.94 81 ILE A O 1
ATOM 630 N N . LYS A 1 82 ? 8.328 -2.52 -7.09 1 96.25 82 LYS A N 1
ATOM 631 C CA . LYS A 1 82 ? 8.633 -1.152 -7.504 1 96.25 82 LYS A CA 1
ATOM 632 C C . LYS A 1 82 ? 10.031 -1.061 -8.109 1 96.25 82 LYS A C 1
ATOM 634 O O . LYS A 1 82 ? 10.227 -0.406 -9.133 1 96.25 82 LYS A O 1
ATOM 639 N N . ARG A 1 83 ? 10.969 -1.71 -7.477 1 96.5 83 ARG A N 1
ATOM 640 C CA . ARG A 1 83 ? 12.352 -1.682 -7.934 1 96.5 83 ARG A CA 1
ATOM 641 C C . ARG A 1 83 ? 12.492 -2.365 -9.289 1 96.5 83 ARG A C 1
ATOM 643 O O . ARG A 1 83 ? 13.156 -1.842 -10.188 1 96.5 83 ARG A O 1
ATOM 650 N N . GLU A 1 84 ? 11.883 -3.514 -9.438 1 97.69 84 GLU A N 1
ATOM 651 C CA . GLU A 1 84 ? 11.984 -4.301 -10.664 1 97.69 84 GLU A CA 1
ATOM 652 C C . GLU A 1 84 ? 11.172 -3.674 -11.797 1 97.69 84 GLU A C 1
ATOM 654 O O . GLU A 1 84 ? 11.461 -3.883 -12.969 1 97.69 84 GLU A O 1
ATOM 659 N N . ASN A 1 85 ? 10.109 -2.986 -11.516 1 98.19 85 ASN A N 1
ATOM 660 C CA . ASN A 1 85 ? 9.281 -2.182 -12.406 1 98.19 85 ASN A CA 1
ATOM 661 C C . ASN A 1 85 ? 8.789 -2.998 -13.602 1 98.19 85 ASN A C 1
ATOM 663 O O . ASN A 1 85 ? 8.953 -2.584 -14.75 1 98.19 85 ASN A O 1
ATOM 667 N N . PRO A 1 86 ? 8.242 -4.203 -13.375 1 98.31 86 PRO A N 1
ATOM 668 C CA . PRO A 1 86 ? 7.668 -4.953 -14.492 1 98.31 86 PRO A CA 1
ATOM 669 C C . PRO A 1 86 ? 6.496 -4.227 -15.148 1 98.31 86 PRO A C 1
ATOM 671 O O . PRO A 1 86 ? 5.719 -3.559 -14.469 1 98.31 86 PRO A O 1
ATOM 674 N N . ASP A 1 87 ? 6.359 -4.402 -16.5 1 98 87 ASP A N 1
ATOM 675 C CA . ASP A 1 87 ? 5.219 -3.787 -17.156 1 98 87 ASP A CA 1
ATOM 676 C C . ASP A 1 87 ? 3.992 -4.695 -17.109 1 98 87 ASP A C 1
ATOM 678 O O . ASP A 1 87 ? 2.873 -4.254 -17.375 1 98 87 ASP A O 1
ATOM 682 N N . LYS A 1 88 ? 4.195 -6.027 -16.734 1 97.69 88 LYS A N 1
ATOM 683 C CA . LYS A 1 88 ? 3.111 -6.984 -16.547 1 97.69 88 LYS A CA 1
ATOM 684 C C . LYS A 1 88 ? 3.297 -7.789 -15.266 1 97.69 88 LYS A C 1
ATOM 686 O O . LYS A 1 88 ? 4.414 -8.195 -14.945 1 97.69 88 LYS A O 1
ATOM 691 N N . ILE A 1 89 ? 2.213 -7.977 -14.57 1 97.75 89 ILE A N 1
ATOM 692 C CA . ILE A 1 89 ? 2.211 -8.805 -13.367 1 97.75 89 ILE A CA 1
ATOM 693 C C . ILE A 1 89 ? 1.071 -9.82 -13.445 1 97.75 89 ILE A C 1
ATOM 695 O O . ILE A 1 89 ? -0.064 -9.461 -13.766 1 97.75 89 ILE A O 1
ATOM 699 N N . ILE A 1 90 ? 1.391 -11.094 -13.242 1 97.25 90 ILE A N 1
ATOM 700 C CA . ILE A 1 90 ? 0.378 -12.133 -13.078 1 97.25 90 ILE A CA 1
ATOM 701 C C . ILE A 1 90 ? 0.333 -12.586 -11.625 1 97.25 90 ILE A C 1
ATOM 703 O O . ILE A 1 90 ? 1.348 -13.016 -11.07 1 97.25 90 ILE A O 1
ATOM 707 N N . MET A 1 91 ? -0.804 -12.445 -10.992 1 96.25 91 MET A N 1
ATOM 708 C CA . MET A 1 91 ? -1.04 -12.969 -9.656 1 96.25 91 MET A CA 1
ATOM 709 C C . MET A 1 91 ? -1.867 -14.25 -9.711 1 96.25 91 MET A C 1
ATOM 711 O O . MET A 1 91 ? -2.9 -14.305 -10.383 1 96.25 91 MET A O 1
ATOM 715 N N . VAL A 1 92 ? -1.371 -15.258 -9.047 1 96.19 92 VAL A N 1
ATOM 716 C CA . VAL A 1 92 ? -2.047 -16.547 -9.008 1 96.19 92 VAL A CA 1
ATOM 717 C C . VAL A 1 92 ? -2.443 -16.875 -7.566 1 96.19 92 VAL A C 1
ATOM 719 O O . VAL A 1 92 ? -1.6 -16.875 -6.668 1 96.19 92 VAL A O 1
ATOM 722 N N . ASP A 1 93 ? -3.754 -17.156 -7.34 1 93.62 93 ASP A N 1
ATOM 723 C CA . ASP A 1 93 ? -4.277 -17.391 -6 1 93.62 93 ASP A CA 1
ATOM 724 C C . ASP A 1 93 ? -5.527 -18.266 -6.043 1 93.62 93 ASP A C 1
ATOM 726 O O . ASP A 1 93 ? -6.238 -18.297 -7.051 1 93.62 93 ASP A O 1
ATOM 730 N N . ALA A 1 94 ? -5.734 -19.047 -5.008 1 92.75 94 ALA A N 1
ATOM 731 C CA . ALA A 1 94 ? -7.02 -19.719 -4.855 1 92.75 94 ALA A CA 1
ATOM 732 C C . ALA A 1 94 ? -8.102 -18.75 -4.391 1 92.75 94 ALA A C 1
ATOM 734 O O . ALA A 1 94 ? -7.848 -17.875 -3.549 1 92.75 94 ALA A O 1
ATOM 735 N N . ALA A 1 95 ? -9.281 -18.891 -4.969 1 87.56 95 ALA A N 1
ATOM 736 C CA . ALA A 1 95 ? -10.367 -17.984 -4.621 1 87.56 95 ALA A CA 1
ATOM 737 C C . ALA A 1 95 ? -11.719 -18.688 -4.672 1 87.56 95 ALA A C 1
ATOM 739 O O . ALA A 1 95 ? -11.969 -19.5 -5.562 1 87.56 95 ALA A O 1
ATOM 740 N N . LEU A 1 96 ? -12.5 -18.281 -3.684 1 86.56 96 LEU A N 1
ATOM 741 C CA . LEU A 1 96 ? -13.875 -18.781 -3.705 1 86.56 96 LEU A CA 1
ATOM 742 C C . LEU A 1 96 ? -14.734 -17.953 -4.652 1 86.56 96 LEU A C 1
ATOM 744 O O . LEU A 1 96 ? -15.273 -16.922 -4.262 1 86.56 96 LEU A O 1
ATOM 748 N N . MET A 1 97 ? -14.906 -18.391 -5.809 1 84.31 97 MET A N 1
ATOM 749 C CA . MET A 1 97 ? -15.586 -17.656 -6.867 1 84.31 97 MET A CA 1
ATOM 750 C C . MET A 1 97 ? -16.953 -18.25 -7.156 1 84.31 97 MET A C 1
ATOM 752 O O . MET A 1 97 ? -17.609 -17.875 -8.125 1 84.31 97 MET A O 1
ATOM 756 N N . HIS A 1 98 ? -17.359 -19.25 -6.379 1 87.19 98 HIS A N 1
ATOM 757 C CA . HIS A 1 98 ? -18.641 -19.906 -6.527 1 87.19 98 HIS A CA 1
ATOM 758 C C . HIS A 1 98 ? -18.75 -20.609 -7.875 1 87.19 98 HIS A C 1
ATOM 760 O O . HIS A 1 98 ? -19.766 -20.484 -8.57 1 87.19 98 HIS A O 1
ATOM 766 N N . GLN A 1 99 ? -17.672 -21.219 -8.266 1 90.5 99 GLN A N 1
ATOM 767 C CA . GLN A 1 99 ? -17.594 -22.047 -9.461 1 90.5 99 GLN A CA 1
ATOM 768 C C . GLN A 1 99 ? -17.359 -23.516 -9.094 1 90.5 99 GLN A C 1
ATOM 770 O O . GLN A 1 99 ? -17.219 -23.844 -7.91 1 90.5 99 GLN A O 1
ATOM 775 N N . GLU A 1 100 ? -17.453 -24.375 -10.016 1 95.12 100 GLU A N 1
ATOM 776 C CA . GLU A 1 100 ? -17.062 -25.766 -9.781 1 95.12 100 GLU A CA 1
ATOM 777 C C . GLU A 1 100 ? -15.602 -25.875 -9.367 1 95.12 100 GLU A C 1
ATOM 779 O O . GLU A 1 100 ? -14.742 -25.188 -9.922 1 95.12 100 GLU A O 1
ATOM 784 N N . PRO A 1 101 ? -15.352 -26.688 -8.344 1 95.44 101 PRO A N 1
ATOM 785 C CA . PRO A 1 101 ? -13.953 -26.875 -7.938 1 95.44 101 PRO A CA 1
ATOM 786 C C . PRO A 1 101 ? -13.039 -27.203 -9.117 1 95.44 101 PRO A C 1
ATOM 788 O O . PRO A 1 101 ? -13.414 -28 -9.984 1 95.44 101 PRO A O 1
ATOM 791 N N . GLY A 1 102 ? -11.898 -26.531 -9.172 1 96.06 102 GLY A N 1
ATOM 792 C CA . GLY A 1 102 ? -10.945 -26.781 -10.242 1 96.06 102 GLY A CA 1
ATOM 793 C C . GLY A 1 102 ? -11.07 -25.797 -11.391 1 96.06 102 GLY A C 1
ATOM 794 O O . GLY A 1 102 ? -10.203 -25.75 -12.266 1 96.06 102 GLY A O 1
ATOM 795 N N . THR A 1 103 ? -12.094 -24.984 -11.328 1 94.56 103 THR A N 1
ATOM 796 C CA . THR A 1 103 ? -12.281 -23.984 -12.375 1 94.56 103 THR A CA 1
ATOM 797 C C . THR A 1 103 ? -11.25 -22.875 -12.242 1 94.56 103 THR A C 1
ATOM 799 O O . THR A 1 103 ? -11.086 -22.281 -11.172 1 94.56 103 THR A O 1
ATOM 802 N N . LEU A 1 104 ? -10.508 -22.656 -13.312 1 95.31 104 LEU A N 1
ATOM 803 C CA . LEU A 1 104 ? -9.586 -21.531 -13.422 1 95.31 104 LEU A CA 1
ATOM 804 C C . LEU A 1 104 ? -10.227 -20.359 -14.164 1 95.31 104 LEU A C 1
ATOM 806 O O . LEU A 1 104 ? -10.859 -20.562 -15.203 1 95.31 104 LEU A O 1
ATOM 810 N N . ARG A 1 105 ? -9.992 -19.094 -13.594 1 91.25 105 ARG A N 1
ATOM 811 C CA . ARG A 1 105 ? -10.562 -17.922 -14.258 1 91.25 105 ARG A CA 1
ATOM 812 C C . ARG A 1 105 ? -9.719 -16.688 -14 1 91.25 105 ARG A C 1
ATOM 814 O O . ARG A 1 105 ? -8.977 -16.625 -13.016 1 91.25 105 ARG A O 1
ATOM 821 N N . VAL A 1 106 ? -9.883 -15.758 -14.945 1 91.88 106 VAL A N 1
ATOM 822 C CA . VAL A 1 106 ? -9.359 -14.414 -14.734 1 91.88 106 VAL A CA 1
ATOM 823 C C . VAL A 1 106 ? -10.297 -13.641 -13.805 1 91.88 106 VAL A C 1
ATOM 825 O O . VAL A 1 106 ? -11.508 -13.586 -14.039 1 91.88 106 VAL A O 1
ATOM 828 N N . VAL A 1 107 ? -9.688 -13.141 -12.789 1 87 107 VAL A N 1
ATOM 829 C CA . VAL A 1 107 ? -10.492 -12.422 -11.805 1 87 107 VAL A CA 1
ATOM 830 C C . VAL A 1 107 ? -10.344 -10.914 -12.016 1 87 107 VAL A C 1
ATOM 832 O O . VAL A 1 107 ? -9.219 -10.398 -12.078 1 87 107 VAL A O 1
ATOM 835 N N . GLU A 1 108 ? -11.43 -10.211 -12.156 1 75.81 108 GLU A N 1
ATOM 836 C CA . GLU A 1 108 ? -11.398 -8.758 -12.297 1 75.81 108 GLU A CA 1
ATOM 837 C C . GLU A 1 108 ? -11.172 -8.078 -10.945 1 75.81 108 GLU A C 1
ATOM 839 O O . GLU A 1 108 ? -11.57 -8.602 -9.906 1 75.81 108 GLU A O 1
ATOM 844 N N . SER A 1 109 ? -10.531 -6.918 -11.016 1 67.44 109 SER A N 1
ATOM 845 C CA . SER A 1 109 ? -10.141 -6.191 -9.812 1 67.44 109 SER A CA 1
ATOM 846 C C . SER A 1 109 ? -11.352 -5.883 -8.938 1 67.44 109 SER A C 1
ATOM 848 O O . SER A 1 109 ? -11.258 -5.906 -7.711 1 67.44 109 SER A O 1
ATOM 850 N N . ASP A 1 110 ? -12.406 -5.625 -9.586 1 62.66 110 ASP A N 1
ATOM 851 C CA . ASP A 1 110 ? -13.609 -5.238 -8.852 1 62.66 110 ASP A CA 1
ATOM 852 C C . ASP A 1 110 ? -14.219 -6.438 -8.133 1 62.66 110 ASP A C 1
ATOM 854 O O . ASP A 1 110 ? -15.031 -6.273 -7.219 1 62.66 110 ASP A O 1
ATOM 858 N N . GLU A 1 111 ? -13.805 -7.547 -8.469 1 62.69 111 GLU A N 1
ATOM 859 C CA . GLU A 1 111 ? -14.336 -8.766 -7.867 1 62.69 111 GLU A CA 1
ATOM 860 C C . GLU A 1 111 ? -13.461 -9.25 -6.719 1 62.69 111 GLU A C 1
ATOM 862 O O . GLU A 1 111 ? -13.859 -10.117 -5.941 1 62.69 111 GLU A O 1
ATOM 867 N N . ILE A 1 112 ? -12.43 -8.68 -6.582 1 63.66 112 ILE A N 1
ATOM 868 C CA . ILE A 1 112 ? -11.453 -9.133 -5.602 1 63.66 112 ILE A CA 1
ATOM 869 C C . ILE A 1 112 ? -12.016 -8.953 -4.191 1 63.66 112 ILE A C 1
ATOM 871 O O . ILE A 1 112 ? -11.836 -9.82 -3.332 1 63.66 112 ILE A O 1
ATOM 875 N N . SER A 1 113 ? -12.57 -7.742 -3.975 1 54.5 113 SER A N 1
ATOM 876 C CA . SER A 1 113 ? -13.117 -7.422 -2.66 1 54.5 113 SER A CA 1
ATOM 877 C C . SER A 1 113 ? -14.148 -8.453 -2.221 1 54.5 113 SER A C 1
ATOM 879 O O . SER A 1 113 ? -14.352 -8.664 -1.023 1 54.5 113 SER A O 1
ATOM 881 N N . GLU A 1 114 ? -14.75 -8.93 -3.121 1 46.47 114 GLU A N 1
ATOM 882 C CA . GLU A 1 114 ? -15.812 -9.891 -2.867 1 46.47 114 GLU A CA 1
ATOM 883 C C . GLU A 1 114 ? -15.266 -11.32 -2.814 1 46.47 114 GLU A C 1
ATOM 885 O O . GLU A 1 114 ? -15.969 -12.242 -2.416 1 46.47 114 GLU A O 1
ATOM 890 N N . THR A 1 115 ? -14.211 -11.445 -3.443 1 46 115 THR A N 1
ATOM 891 C CA . THR A 1 115 ? -13.68 -12.797 -3.537 1 46 115 THR A CA 1
ATOM 892 C C . THR A 1 115 ? -12.891 -13.156 -2.279 1 46 115 THR A C 1
ATOM 894 O O . THR A 1 115 ? -12.18 -12.312 -1.723 1 46 115 THR A O 1
ATOM 897 N N . GLY A 1 116 ? -13.43 -14.016 -1.419 1 49.56 116 GLY A N 1
ATOM 898 C CA . GLY A 1 116 ? -12.898 -14.633 -0.208 1 49.56 116 GLY A CA 1
ATOM 899 C C . GLY A 1 116 ? -11.406 -14.891 -0.27 1 49.56 116 GLY A C 1
ATOM 900 O O . GLY A 1 116 ? -10.969 -16.031 -0.154 1 49.56 116 GLY A O 1
ATOM 901 N N . PHE A 1 117 ? -10.656 -13.938 -0.981 1 52.25 117 PHE A N 1
ATOM 902 C CA . PHE A 1 117 ? -9.211 -14.125 -0.852 1 52.25 117 PHE A CA 1
ATOM 903 C C . PHE A 1 117 ? -8.781 -14.031 0.607 1 52.25 117 PHE A C 1
ATOM 905 O O . PHE A 1 117 ? -8.727 -12.938 1.174 1 52.25 117 PHE A O 1
ATOM 912 N N . SER A 1 118 ? -9.461 -14.781 1.606 1 49.22 118 SER A N 1
ATOM 913 C CA . SER A 1 118 ? -9.555 -14.68 3.059 1 49.22 118 SER A CA 1
ATOM 914 C C . SER A 1 118 ? -8.172 -14.641 3.699 1 49.22 118 SER A C 1
ATOM 916 O O . SER A 1 118 ? -8.031 -14.297 4.875 1 49.22 118 SER A O 1
ATOM 918 N N . THR A 1 119 ? -7.18 -15.125 3.057 1 48.84 119 THR A N 1
ATOM 919 C CA . THR A 1 119 ? -6.152 -15.484 4.027 1 48.84 119 THR A CA 1
ATOM 920 C C . THR A 1 119 ? -5.125 -14.367 4.164 1 48.84 119 THR A C 1
ATOM 922 O O . THR A 1 119 ? -4.301 -14.383 5.082 1 48.84 119 THR A O 1
ATOM 925 N N . HIS A 1 120 ? -5.27 -13.289 3.324 1 60.72 120 HIS A N 1
ATOM 926 C CA . HIS A 1 120 ? -4.117 -12.406 3.443 1 60.72 120 HIS A CA 1
ATOM 927 C C . HIS A 1 120 ? -4.461 -11.156 4.246 1 60.72 120 HIS A C 1
ATOM 929 O O . HIS A 1 120 ? -5.641 -10.836 4.426 1 60.72 120 HIS A O 1
ATOM 935 N N . SER A 1 121 ? -3.457 -10.68 4.934 1 64.38 121 SER A N 1
ATOM 936 C CA . SER A 1 121 ? -3.52 -9.547 5.855 1 64.38 121 SER A CA 1
ATOM 937 C C . SER A 1 121 ? -4.094 -8.312 5.176 1 64.38 121 SER A C 1
ATOM 939 O O . SER A 1 121 ? -4.77 -7.5 5.816 1 64.38 121 SER A O 1
ATOM 941 N N . LEU A 1 122 ? -3.818 -8.102 3.879 1 80.88 122 LEU A N 1
ATOM 942 C CA . LEU A 1 122 ? -4.277 -6.953 3.105 1 80.88 122 LEU A CA 1
ATOM 943 C C . LEU A 1 122 ? -4.992 -7.406 1.837 1 80.88 122 LEU A C 1
ATOM 945 O O . LEU A 1 122 ? -4.48 -8.242 1.095 1 80.88 122 LEU A O 1
ATOM 949 N N . PRO A 1 123 ? -6.195 -6.945 1.647 1 80.88 123 PRO A N 1
ATOM 950 C CA . PRO A 1 123 ? -6.895 -7.309 0.413 1 80.88 123 PRO A CA 1
ATOM 951 C C . PRO A 1 123 ? -6.059 -7.043 -0.837 1 80.88 123 PRO A C 1
ATOM 953 O O . PRO A 1 123 ? -5.352 -6.035 -0.911 1 80.88 123 PRO A O 1
A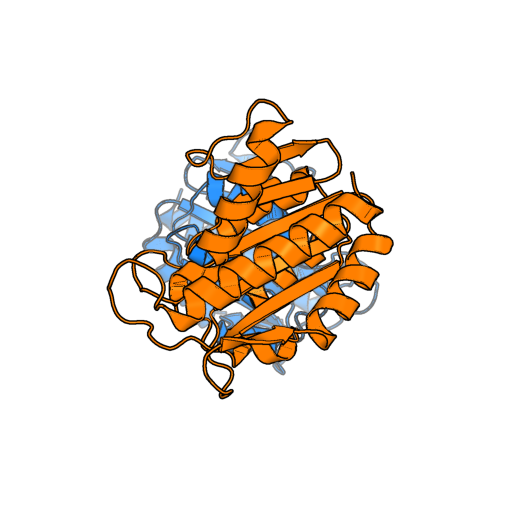TOM 956 N N . LEU A 1 124 ? -6.137 -7.961 -1.816 1 87.12 124 LEU A N 1
ATOM 957 C CA . LEU A 1 124 ? -5.359 -7.863 -3.047 1 87.12 124 LEU A CA 1
ATOM 958 C C . LEU A 1 124 ? -5.684 -6.578 -3.797 1 87.12 124 LEU A C 1
ATOM 960 O O . LEU A 1 124 ? -4.809 -5.992 -4.441 1 87.12 124 LEU A O 1
ATOM 964 N N . SER A 1 125 ? -6.926 -6.184 -3.709 1 85.31 125 SER A N 1
ATOM 965 C CA . SER A 1 125 ? -7.328 -4.949 -4.379 1 85.31 125 SER A CA 1
ATOM 966 C C . SER A 1 125 ? -6.531 -3.756 -3.869 1 85.31 125 SER A C 1
ATOM 968 O O . SER A 1 125 ? -6.191 -2.855 -4.637 1 85.31 125 SER A O 1
ATOM 970 N N . ILE A 1 126 ? -6.246 -3.752 -2.621 1 84.56 126 ILE A N 1
ATOM 971 C CA . ILE A 1 126 ? -5.465 -2.684 -2.008 1 84.56 126 ILE A CA 1
ATOM 972 C C . ILE A 1 126 ? -4.02 -2.756 -2.498 1 84.56 126 ILE A C 1
ATOM 974 O O . ILE A 1 126 ? -3.438 -1.739 -2.883 1 84.56 126 ILE A O 1
ATOM 978 N N . ILE A 1 127 ? -3.482 -3.922 -2.562 1 90.38 127 ILE A N 1
ATOM 979 C CA . ILE A 1 127 ? -2.107 -4.125 -3.004 1 90.38 127 ILE A CA 1
ATOM 980 C C . ILE A 1 127 ? -1.963 -3.695 -4.461 1 90.38 127 ILE A C 1
ATOM 982 O O . ILE A 1 127 ? -1.01 -2.998 -4.816 1 90.38 127 ILE A O 1
ATOM 986 N N . ILE A 1 128 ? -2.928 -4.02 -5.23 1 91.31 128 ILE A N 1
ATOM 987 C CA . ILE A 1 128 ? -2.918 -3.701 -6.652 1 91.31 128 ILE A CA 1
ATOM 988 C C . ILE A 1 128 ? -2.979 -2.188 -6.844 1 91.31 128 ILE A C 1
ATOM 990 O O . ILE A 1 128 ? -2.209 -1.623 -7.625 1 91.31 128 ILE A O 1
ATOM 994 N N . LYS A 1 129 ? -3.85 -1.546 -6.145 1 88.06 129 LYS A N 1
ATOM 995 C CA . LYS A 1 129 ? -3.959 -0.093 -6.227 1 88.06 129 LYS A CA 1
ATOM 996 C C . LYS A 1 129 ? -2.652 0.582 -5.816 1 88.06 129 LYS A C 1
ATOM 998 O O . LYS A 1 129 ? -2.229 1.557 -6.441 1 88.06 129 LYS A O 1
ATOM 1003 N N . TYR A 1 130 ? -2.094 0.043 -4.777 1 90.69 130 TYR A N 1
ATOM 1004 C CA . TYR A 1 130 ? -0.822 0.576 -4.301 1 90.69 130 TYR A CA 1
ATOM 1005 C C . TYR A 1 130 ? 0.261 0.432 -5.363 1 90.69 130 TYR A C 1
ATOM 1007 O O . TYR A 1 130 ? 1.001 1.381 -5.637 1 90.69 130 TYR A O 1
ATOM 1015 N N . ILE A 1 131 ? 0.348 -0.705 -5.988 1 93.81 131 ILE A N 1
ATOM 1016 C CA . ILE A 1 131 ? 1.335 -0.954 -7.035 1 93.81 131 ILE A CA 1
ATOM 1017 C C . ILE A 1 131 ? 1.1 -0.002 -8.203 1 93.81 131 ILE A C 1
ATOM 1019 O O . ILE A 1 131 ? 2.031 0.66 -8.672 1 93.81 131 ILE A O 1
ATOM 1023 N N . ASN A 1 132 ? -0.121 0.167 -8.602 1 93.19 132 ASN A N 1
ATOM 1024 C CA . ASN A 1 132 ? -0.467 0.971 -9.773 1 93.19 132 ASN A CA 1
ATOM 1025 C C . ASN A 1 132 ? -0.225 2.457 -9.523 1 93.19 132 ASN A C 1
ATOM 1027 O O . ASN A 1 132 ? -0.066 3.232 -10.469 1 93.19 132 ASN A O 1
ATOM 1031 N N . ALA A 1 133 ? -0.164 2.82 -8.273 1 90.19 133 ALA A N 1
ATOM 1032 C CA . ALA A 1 133 ? 0.124 4.211 -7.926 1 90.19 133 ALA A CA 1
ATOM 1033 C C . ALA A 1 133 ? 1.613 4.512 -8.07 1 90.19 133 ALA A C 1
ATOM 1035 O O . ALA A 1 133 ? 2.012 5.676 -8.133 1 90.19 133 ALA A O 1
ATOM 1036 N N . HIS A 1 134 ? 2.424 3.459 -8.164 1 93.62 134 HIS A N 1
ATOM 1037 C CA . HIS A 1 134 ? 3.863 3.684 -8.109 1 93.62 134 HIS A CA 1
ATOM 1038 C C . HIS A 1 134 ? 4.527 3.332 -9.438 1 93.62 134 HIS A C 1
ATOM 1040 O O . HIS A 1 134 ? 5.562 3.904 -9.789 1 93.62 134 HIS A O 1
ATOM 1046 N N . ILE A 1 135 ? 3.963 2.342 -10.141 1 95.5 135 ILE A N 1
ATOM 1047 C CA . ILE A 1 135 ? 4.57 1.954 -11.406 1 95.5 135 ILE A CA 1
ATOM 1048 C C . ILE A 1 135 ? 3.484 1.771 -12.469 1 95.5 135 ILE A C 1
ATOM 1050 O O . ILE A 1 135 ? 2.328 1.495 -12.133 1 95.5 135 ILE A O 1
ATOM 1054 N N . ASP A 1 136 ? 3.861 1.948 -13.742 1 96.56 136 ASP A N 1
ATOM 1055 C CA . ASP A 1 136 ? 2.971 1.689 -14.867 1 96.56 136 ASP A CA 1
ATOM 1056 C C . ASP A 1 136 ? 2.98 0.211 -15.25 1 96.56 136 ASP A C 1
ATOM 1058 O O . ASP A 1 136 ? 3.846 -0.235 -16 1 96.56 136 ASP A O 1
ATOM 1062 N N . THR A 1 137 ? 2.072 -0.542 -14.727 1 97.12 137 THR A N 1
ATOM 1063 C CA . THR A 1 137 ? 2.006 -1.982 -14.945 1 97.12 137 THR A CA 1
ATOM 1064 C C . THR A 1 137 ? 0.561 -2.434 -15.148 1 97.12 137 THR A C 1
ATOM 1066 O O . THR A 1 137 ? -0.365 -1.819 -14.609 1 97.12 137 THR A O 1
ATOM 1069 N N . GLU A 1 138 ? 0.37 -3.48 -15.945 1 96.38 138 GLU A N 1
ATOM 1070 C CA . GLU A 1 138 ? -0.896 -4.199 -16.047 1 96.38 138 GLU A CA 1
ATOM 1071 C C . GLU A 1 138 ? -0.881 -5.461 -15.18 1 96.38 138 GLU A C 1
ATOM 1073 O O . GLU A 1 138 ? 0.089 -6.219 -15.203 1 96.38 138 GLU A O 1
ATOM 1078 N N . ILE A 1 139 ? -1.979 -5.625 -14.438 1 95.75 139 ILE A N 1
ATOM 1079 C CA . ILE A 1 139 ? -2.02 -6.762 -13.523 1 95.75 139 ILE A CA 1
ATOM 1080 C C . ILE A 1 139 ? -3.154 -7.703 -13.922 1 95.75 139 ILE A C 1
ATOM 1082 O O . ILE A 1 139 ? -4.289 -7.266 -14.125 1 95.75 139 ILE A O 1
ATOM 1086 N N . LEU A 1 140 ? -2.779 -8.961 -14.133 1 94.94 140 LEU A N 1
ATOM 1087 C CA . LEU A 1 140 ? -3.723 -10.047 -14.398 1 94.94 140 LEU A CA 1
ATOM 1088 C C . LEU A 1 140 ? -3.832 -10.984 -13.203 1 94.94 140 LEU A C 1
ATOM 1090 O O . LEU A 1 140 ? -2.818 -11.477 -12.703 1 94.94 140 LEU A O 1
ATOM 1094 N N . ILE A 1 141 ? -5.062 -11.242 -12.734 1 94.25 141 ILE A N 1
ATOM 1095 C CA . ILE A 1 141 ? -5.27 -12.148 -11.609 1 94.25 141 ILE A CA 1
ATOM 1096 C C . ILE A 1 141 ? -5.914 -13.438 -12.102 1 94.25 141 ILE A C 1
ATOM 1098 O O . ILE A 1 141 ? -6.957 -13.414 -12.758 1 94.25 141 ILE A O 1
ATOM 1102 N N . ILE A 1 142 ? -5.238 -14.5 -11.773 1 94.56 142 ILE A N 1
ATOM 1103 C CA . ILE A 1 142 ? -5.77 -15.82 -12.094 1 94.56 142 ILE A CA 1
ATOM 1104 C C . ILE A 1 142 ? -6.164 -16.547 -10.805 1 94.56 142 ILE A C 1
ATOM 1106 O O . ILE A 1 142 ? -5.344 -16.703 -9.898 1 94.56 142 ILE A O 1
ATOM 1110 N N . GLY A 1 143 ? -7.398 -16.953 -10.766 1 92.94 143 GLY A N 1
ATOM 1111 C CA . GLY A 1 143 ? -7.898 -17.703 -9.625 1 92.94 143 GLY A CA 1
ATOM 1112 C C . GLY A 1 143 ? -8.312 -19.125 -9.984 1 92.94 143 GLY A C 1
ATOM 1113 O O . GLY A 1 143 ? -8.602 -19.406 -11.141 1 92.94 143 GLY A O 1
ATOM 1114 N N . ILE A 1 144 ? -8.258 -19.984 -8.906 1 94.06 144 ILE A N 1
ATOM 1115 C CA . ILE A 1 144 ? -8.844 -21.312 -9.047 1 94.06 144 ILE A CA 1
ATOM 1116 C C . ILE A 1 144 ? -9.844 -21.547 -7.922 1 94.06 144 ILE A C 1
ATOM 1118 O O . ILE A 1 144 ? -9.625 -21.141 -6.781 1 94.06 144 ILE A O 1
ATOM 1122 N N . GLU A 1 145 ? -10.961 -22.172 -8.242 1 93.25 145 GLU A N 1
ATOM 1123 C CA . GLU A 1 145 ? -11.906 -22.578 -7.207 1 93.25 145 GLU A CA 1
ATOM 1124 C C . GLU A 1 145 ? -11.398 -23.797 -6.445 1 93.25 145 GLU A C 1
ATOM 1126 O O . GLU A 1 145 ? -11.25 -24.875 -7.023 1 93.25 145 GLU A O 1
ATOM 1131 N N . PRO A 1 146 ? -11.141 -23.656 -5.152 1 94.5 146 PRO A N 1
ATOM 1132 C CA . PRO A 1 146 ? -10.578 -24.781 -4.383 1 94.5 146 PRO A CA 1
ATOM 1133 C C . PRO A 1 146 ? -11.625 -25.828 -4.012 1 94.5 146 PRO A C 1
ATOM 1135 O O . PRO A 1 146 ? -12.828 -25.547 -4.082 1 94.5 146 PRO A O 1
ATOM 1138 N N . THR A 1 147 ? -11.133 -27.016 -3.746 1 94.19 147 THR A N 1
ATOM 1139 C CA . THR A 1 147 ? -11.984 -28.078 -3.188 1 94.19 147 THR A CA 1
ATOM 1140 C C . THR A 1 147 ? -12 -28 -1.663 1 94.19 147 THR A C 1
ATOM 1142 O O . THR A 1 147 ? -13.031 -28.25 -1.036 1 94.19 147 THR A O 1
ATOM 1145 N N . ASP A 1 148 ? -10.859 -27.625 -1.145 1 90.81 148 ASP A N 1
ATOM 1146 C CA . ASP A 1 148 ? -10.648 -27.688 0.299 1 90.81 148 ASP A CA 1
ATOM 1147 C C . ASP A 1 148 ? -9.695 -26.578 0.758 1 90.81 148 ASP A C 1
ATOM 1149 O O . ASP A 1 148 ? -8.656 -26.359 0.143 1 90.81 148 ASP A O 1
ATOM 1153 N N . LEU A 1 149 ? -10.109 -25.891 1.878 1 90.81 149 LEU A N 1
ATOM 1154 C CA . LEU A 1 149 ? -9.266 -24.828 2.402 1 90.81 149 LEU A CA 1
ATOM 1155 C C . LEU A 1 149 ? -8.898 -25.078 3.859 1 90.81 149 LEU A C 1
ATOM 1157 O O . LEU A 1 149 ? -8.469 -24.172 4.57 1 90.81 149 LEU A O 1
ATOM 1161 N N . GLU A 1 150 ? -9.102 -26.297 4.285 1 88.25 150 GLU A N 1
ATOM 1162 C CA . GLU A 1 150 ? -8.766 -26.672 5.656 1 88.25 150 GLU A CA 1
ATOM 1163 C C . GLU A 1 150 ? -7.262 -26.859 5.828 1 88.25 150 GLU A C 1
ATOM 1165 O O . GLU A 1 150 ? -6.539 -27.047 4.844 1 88.25 150 GLU A O 1
ATOM 1170 N N . PHE A 1 151 ? -6.852 -26.703 7.113 1 89.62 151 PHE A N 1
ATOM 1171 C CA . PHE A 1 151 ? -5.445 -26.969 7.395 1 89.62 151 PHE A CA 1
ATOM 1172 C C . PHE A 1 151 ? -5.062 -28.391 6.98 1 89.62 151 PHE A C 1
ATOM 1174 O O . PHE A 1 151 ? -5.777 -29.344 7.285 1 89.62 151 PHE A O 1
ATOM 1181 N N . GLY A 1 152 ? -4.145 -28.422 6.121 1 83.06 152 GLY A N 1
ATOM 1182 C CA . GLY A 1 152 ? -3.666 -29.703 5.609 1 83.06 152 GLY A CA 1
ATOM 1183 C C . GLY A 1 152 ? -2.756 -29.562 4.402 1 83.06 152 GLY A C 1
ATOM 1184 O O . GLY A 1 152 ? -2.73 -28.5 3.764 1 83.06 152 GLY A O 1
ATOM 1185 N N . GLU A 1 153 ? -1.65 -30.312 4.402 1 77.94 153 GLU A N 1
ATOM 1186 C CA . GLU A 1 153 ? -0.832 -30.484 3.203 1 77.94 153 GLU A CA 1
ATOM 1187 C C . GLU A 1 153 ? -1.057 -31.844 2.562 1 77.94 153 GLU A C 1
ATOM 1189 O O . GLU A 1 153 ? -1.496 -32.781 3.229 1 77.94 153 GLU A O 1
ATOM 1194 N N . PRO A 1 154 ? -1.008 -31.938 1.177 1 87.12 154 PRO A N 1
ATOM 1195 C CA . PRO A 1 154 ? -0.787 -31.062 0.023 1 87.12 154 PRO A CA 1
ATOM 1196 C C . PRO A 1 154 ? -2.088 -30.625 -0.649 1 87.12 154 PRO A C 1
ATOM 1198 O O . PRO A 1 154 ? -3.174 -30.906 -0.134 1 87.12 154 PRO A O 1
ATOM 1201 N N . LEU A 1 155 ? -2.047 -29.953 -1.854 1 95.75 155 LEU A N 1
ATOM 1202 C CA . LEU A 1 155 ? -3.209 -29.672 -2.688 1 95.75 155 LEU A CA 1
ATOM 1203 C C . LEU A 1 155 ? -4.082 -30.906 -2.844 1 95.75 155 LEU A C 1
ATOM 1205 O O . LEU A 1 155 ? -3.566 -32.031 -2.914 1 95.75 155 LEU A O 1
ATOM 1209 N N . SER A 1 156 ? -5.348 -30.734 -2.797 1 95.25 156 SER A N 1
ATOM 1210 C CA . SER A 1 156 ? -6.227 -31.844 -3.141 1 95.25 156 SER A CA 1
ATOM 1211 C C . SER A 1 156 ? -5.918 -32.375 -4.535 1 95.25 156 SER A C 1
ATOM 1213 O O . SER A 1 156 ? -5.363 -31.656 -5.371 1 95.25 156 SER A O 1
ATOM 1215 N N . GLY A 1 157 ? -6.219 -33.625 -4.797 1 95.06 157 GLY A N 1
ATOM 1216 C CA . GLY A 1 157 ? -5.895 -34.281 -6.051 1 95.06 157 GLY A CA 1
ATOM 1217 C C . GLY A 1 157 ? -6.324 -33.5 -7.27 1 95.06 157 GLY A C 1
ATOM 1218 O O . GLY A 1 157 ? -5.523 -33.25 -8.18 1 95.06 157 GLY A O 1
ATOM 1219 N N . LEU A 1 158 ? -7.527 -33.031 -7.262 1 96.69 158 LEU A N 1
ATOM 1220 C CA . LEU A 1 158 ? -8.062 -32.281 -8.391 1 96.69 158 LEU A CA 1
ATOM 1221 C C . LEU A 1 158 ? -7.301 -30.984 -8.602 1 96.69 158 LEU A C 1
ATOM 1223 O O . LEU A 1 158 ? -6.898 -30.672 -9.719 1 96.69 158 LEU A O 1
ATOM 1227 N N . ILE A 1 159 ? -7.066 -30.297 -7.52 1 97.44 159 ILE A N 1
ATOM 1228 C CA . ILE A 1 159 ? -6.422 -28.984 -7.613 1 97.44 159 ILE A CA 1
ATOM 1229 C C . ILE A 1 159 ? -4.953 -29.172 -7.988 1 97.44 159 ILE A C 1
ATOM 1231 O O . ILE A 1 159 ? -4.391 -28.359 -8.719 1 97.44 159 ILE A O 1
ATOM 1235 N N . LYS A 1 160 ? -4.355 -30.203 -7.492 1 97.44 160 LYS A N 1
ATOM 1236 C CA . LYS A 1 160 ? -2.979 -30.484 -7.879 1 97.44 160 LYS A CA 1
ATOM 1237 C C . LYS A 1 160 ? -2.867 -30.734 -9.375 1 97.44 160 LYS A C 1
ATOM 1239 O O . LYS A 1 160 ? -1.956 -30.219 -10.031 1 97.44 160 LYS A O 1
ATOM 1244 N N . GLU A 1 161 ? -3.729 -31.547 -9.875 1 97.56 161 GLU A N 1
ATOM 1245 C CA . GLU A 1 161 ? -3.75 -31.828 -11.305 1 97.56 161 GLU A CA 1
ATOM 1246 C C . GLU A 1 161 ? -3.922 -30.547 -12.117 1 97.56 161 GLU A C 1
ATOM 1248 O O . GLU A 1 161 ? -3.217 -30.344 -13.109 1 97.56 161 GLU A O 1
ATOM 1253 N N . LYS A 1 162 ? -4.828 -29.734 -11.688 1 97.44 162 LYS A N 1
ATOM 1254 C CA . LYS A 1 162 ? -5.078 -28.469 -12.375 1 97.44 162 LYS A CA 1
ATOM 1255 C C . LYS A 1 162 ? -3.873 -27.531 -12.273 1 97.44 162 LYS A C 1
ATOM 1257 O O . LYS A 1 162 ? -3.555 -26.812 -13.227 1 97.44 162 LYS A O 1
ATOM 1262 N N . ALA A 1 163 ? -3.25 -27.562 -11.18 1 98 163 ALA A N 1
ATOM 1263 C CA . ALA A 1 163 ? -2.057 -26.75 -10.969 1 98 163 ALA A CA 1
ATOM 1264 C C . ALA A 1 163 ? -0.93 -27.172 -11.906 1 98 163 ALA A C 1
ATOM 1266 O O . ALA A 1 163 ? -0.233 -26.328 -12.477 1 98 163 ALA A O 1
ATOM 1267 N N . ASP A 1 164 ? -0.77 -28.453 -12 1 98.12 164 ASP A N 1
ATOM 1268 C CA . ASP A 1 164 ? 0.243 -28.984 -12.906 1 98.12 164 ASP A CA 1
ATOM 1269 C C . ASP A 1 164 ? -0.032 -28.547 -14.344 1 98.12 164 ASP A C 1
ATOM 1271 O O . ASP A 1 164 ? 0.871 -28.078 -15.039 1 98.12 164 ASP A O 1
ATOM 1275 N N . GLU A 1 165 ? -1.242 -28.734 -14.734 1 97.69 165 GLU A N 1
ATOM 1276 C CA . GLU A 1 165 ? -1.64 -28.344 -16.078 1 97.69 165 GLU A CA 1
ATOM 1277 C C . GLU A 1 165 ? -1.42 -26.844 -16.312 1 97.69 165 GLU A C 1
ATOM 1279 O O . GLU A 1 165 ? -0.866 -26.453 -17.344 1 97.69 165 GLU A O 1
ATOM 1284 N N . PHE A 1 166 ? -1.863 -26.062 -15.398 1 97.88 166 PHE A N 1
ATOM 1285 C CA . PHE A 1 166 ? -1.752 -24.609 -15.516 1 97.88 166 PHE A CA 1
ATOM 1286 C C . PHE A 1 166 ? -0.29 -24.172 -15.57 1 97.88 166 PHE A C 1
ATOM 1288 O O . PHE A 1 166 ? 0.076 -23.312 -16.359 1 97.88 166 PHE A O 1
ATOM 1295 N N . SER A 1 167 ? 0.549 -24.75 -14.719 1 98.44 167 SER A N 1
ATOM 1296 C CA . SER A 1 167 ? 1.978 -24.453 -14.719 1 98.44 167 SER A CA 1
ATOM 1297 C C . SER A 1 167 ? 2.6 -24.734 -16.078 1 98.44 167 SER A C 1
ATOM 1299 O O . SER A 1 167 ? 3.404 -23.938 -16.578 1 98.44 167 SER A O 1
ATOM 1301 N N . LYS A 1 168 ? 2.193 -25.844 -16.656 1 97.25 168 LYS A N 1
ATOM 1302 C CA . LYS A 1 168 ? 2.699 -26.188 -17.984 1 97.25 168 LYS A CA 1
ATOM 1303 C C . LYS A 1 168 ? 2.285 -25.141 -19.016 1 97.25 168 LYS A C 1
ATOM 1305 O O . LYS A 1 168 ? 3.086 -24.766 -19.875 1 97.25 168 LYS A O 1
ATOM 1310 N N . ILE A 1 169 ? 1.072 -24.719 -18.922 1 95.62 169 ILE A N 1
ATOM 1311 C CA . ILE A 1 169 ? 0.567 -23.703 -19.844 1 95.62 169 ILE A CA 1
ATOM 1312 C C . ILE A 1 169 ? 1.382 -22.422 -19.688 1 95.62 169 ILE A C 1
ATOM 1314 O O . ILE A 1 169 ? 1.794 -21.828 -20.688 1 95.62 169 ILE A O 1
ATOM 1318 N N . LEU A 1 170 ? 1.574 -21.953 -18.484 1 96.69 170 LEU A N 1
ATOM 1319 C CA . LEU A 1 170 ? 2.352 -20.75 -18.219 1 96.69 170 LEU A CA 1
ATOM 1320 C C . LEU A 1 170 ? 3.754 -20.875 -18.812 1 96.69 170 LEU A C 1
ATOM 1322 O O . LEU A 1 170 ? 4.234 -19.938 -19.469 1 96.69 170 LEU A O 1
ATOM 1326 N N . ILE A 1 171 ? 4.375 -22.016 -18.594 1 97 171 ILE A N 1
ATOM 1327 C CA . ILE A 1 171 ? 5.727 -22.25 -19.078 1 97 171 ILE A CA 1
ATOM 1328 C C . ILE A 1 171 ? 5.746 -22.156 -20.609 1 97 171 ILE A C 1
ATOM 1330 O O . ILE A 1 171 ? 6.609 -21.484 -21.188 1 97 171 ILE A O 1
ATOM 1334 N N . GLU A 1 172 ? 4.789 -22.797 -21.203 1 95.38 172 GLU A N 1
ATOM 1335 C CA . GLU A 1 172 ? 4.703 -22.781 -22.656 1 95.38 172 GLU A CA 1
ATOM 1336 C C . GLU A 1 172 ? 4.57 -21.359 -23.188 1 95.38 172 GLU A C 1
ATOM 1338 O O . GLU A 1 172 ? 5.27 -20.984 -24.141 1 95.38 172 GLU A O 1
ATOM 1343 N N . GLU A 1 173 ? 3.703 -20.609 -22.609 1 94.88 173 GLU A N 1
ATOM 1344 C CA . GLU A 1 173 ? 3.457 -19.25 -23.094 1 94.88 173 GLU A CA 1
ATOM 1345 C C . GLU A 1 173 ? 4.645 -18.344 -22.797 1 94.88 173 GLU A C 1
ATOM 1347 O O . GLU A 1 173 ? 4.992 -17.484 -23.625 1 94.88 173 GLU A O 1
ATOM 1352 N N . ILE A 1 174 ? 5.273 -18.484 -21.688 1 95.81 174 ILE A N 1
ATOM 1353 C CA . ILE A 1 174 ? 6.445 -17.688 -21.328 1 95.81 174 ILE A CA 1
ATOM 1354 C C . ILE A 1 174 ? 7.59 -18 -22.281 1 95.81 174 ILE A C 1
ATOM 1356 O O . ILE A 1 174 ? 8.234 -17.078 -22.797 1 95.81 174 ILE A O 1
ATOM 1360 N N . ASP A 1 175 ? 7.754 -19.266 -22.531 1 94.5 175 ASP A N 1
ATOM 1361 C CA . ASP A 1 175 ? 8.859 -19.688 -23.391 1 94.5 175 ASP A CA 1
ATOM 1362 C C . ASP A 1 175 ? 8.648 -19.219 -24.828 1 94.5 175 ASP A C 1
ATOM 1364 O O . ASP A 1 175 ? 9.609 -18.906 -25.531 1 94.5 175 ASP A O 1
ATOM 1368 N N . SER A 1 176 ? 7.473 -19.141 -25.219 1 91.38 176 SER A N 1
ATOM 1369 C CA . SER A 1 176 ? 7.156 -18.75 -26.578 1 91.38 176 SER A CA 1
ATOM 1370 C C . SER A 1 176 ? 7.418 -17.266 -26.812 1 91.38 176 SER A C 1
ATOM 1372 O O . SER A 1 176 ? 7.785 -16.859 -27.906 1 91.38 176 SER A O 1
ATOM 1374 N N . PHE A 1 177 ? 7.301 -16.469 -25.719 1 83.69 177 PHE A N 1
ATOM 1375 C CA . PHE A 1 177 ? 7.293 -15.031 -25.984 1 83.69 177 PHE A CA 1
ATOM 1376 C C . PHE A 1 177 ? 8.422 -14.336 -25.234 1 83.69 177 PHE A C 1
ATOM 1378 O O . PHE A 1 177 ? 8.922 -13.297 -25.672 1 83.69 177 PHE A O 1
ATOM 1385 N N . LEU A 1 178 ? 8.727 -14.867 -24.047 1 74.19 178 LEU A N 1
ATOM 1386 C CA . LEU A 1 178 ? 9.648 -14.117 -23.203 1 74.19 178 LEU A CA 1
ATOM 1387 C C . LEU A 1 178 ? 11.055 -14.711 -23.266 1 74.19 178 LEU A C 1
ATOM 1389 O O . LEU A 1 178 ? 12.039 -14.016 -23.016 1 74.19 178 LEU A O 1
ATOM 1393 N N . LEU A 1 179 ? 11.07 -15.992 -23.422 1 72.75 179 LEU A N 1
ATOM 1394 C CA . LEU A 1 179 ? 12.391 -16.625 -23.391 1 72.75 179 LEU A CA 1
ATOM 1395 C C . LEU A 1 179 ? 12.734 -17.203 -24.766 1 72.75 179 LEU A C 1
ATOM 1397 O O . LEU A 1 179 ? 11.844 -17.578 -25.531 1 72.75 179 LEU A O 1
ATOM 1401 N N . MET B 1 1 ? -12.945 23.672 17.938 1 70.5 1 MET B N 1
ATOM 1402 C CA . MET B 1 1 ? -11.516 23.453 18.109 1 70.5 1 MET B CA 1
ATOM 1403 C C . MET B 1 1 ? -11.227 22.734 19.422 1 70.5 1 MET B C 1
ATOM 1405 O O . MET B 1 1 ? -10.344 21.875 19.484 1 70.5 1 MET B O 1
ATOM 1409 N N . GLU B 1 2 ? -12.086 22.891 20.359 1 70.81 2 GLU B N 1
ATOM 1410 C CA . GLU B 1 2 ? -11.844 22.312 21.672 1 70.81 2 GLU B CA 1
ATOM 1411 C C . GLU B 1 2 ? -11.945 20.781 21.625 1 70.81 2 GLU B C 1
ATOM 1413 O O . GLU B 1 2 ? -11.125 20.078 22.219 1 70.81 2 GLU B O 1
ATOM 1418 N N . SER B 1 3 ? -12.867 20.266 20.797 1 82.31 3 SER B N 1
ATOM 1419 C CA . SER B 1 3 ? -13.047 18.812 20.719 1 82.31 3 SER B CA 1
ATOM 1420 C C . SER B 1 3 ? -11.859 18.156 20.031 1 82.31 3 SER B C 1
ATOM 1422 O O . SER B 1 3 ? -11.367 17.109 20.5 1 82.31 3 SER B O 1
ATOM 1424 N N . VAL B 1 4 ? -11.312 18.859 19.047 1 90.81 4 VAL B N 1
ATOM 1425 C CA . VAL B 1 4 ? -10.172 18.312 18.312 1 90.81 4 VAL B CA 1
ATOM 1426 C C . VAL B 1 4 ? -8.93 18.344 19.203 1 90.81 4 VAL B C 1
ATOM 1428 O O . VAL B 1 4 ? -8.156 17.391 19.234 1 90.81 4 VAL B O 1
ATOM 1431 N N . GLN B 1 5 ? -8.852 19.438 20 1 92.38 5 GLN B N 1
ATOM 1432 C CA . GLN B 1 5 ? -7.695 19.578 20.875 1 92.38 5 GLN B CA 1
ATOM 1433 C C . GLN B 1 5 ? -7.66 18.453 21.922 1 92.38 5 GLN B C 1
ATOM 1435 O O . GLN B 1 5 ? -6.602 17.891 22.203 1 92.38 5 GLN B O 1
ATOM 1440 N N . GLY B 1 6 ? -8.797 18.172 22.516 1 92.5 6 GLY B N 1
ATOM 1441 C CA . GLY B 1 6 ? -8.859 17.078 23.469 1 92.5 6 GLY B CA 1
ATOM 1442 C C . GLY B 1 6 ? -8.438 15.742 22.891 1 92.5 6 GLY B C 1
ATOM 1443 O O . GLY B 1 6 ? -7.699 14.992 23.531 1 92.5 6 GLY B O 1
ATOM 1444 N N . THR B 1 7 ? -8.883 15.484 21.734 1 93.88 7 THR B N 1
ATOM 1445 C CA . THR B 1 7 ? -8.555 14.234 21.062 1 93.88 7 THR B CA 1
ATOM 1446 C C . THR B 1 7 ? -7.055 14.148 20.781 1 93.88 7 THR B C 1
ATOM 1448 O O . THR B 1 7 ? -6.434 13.117 21.031 1 93.88 7 THR B O 1
ATOM 1451 N N . ILE B 1 8 ? -6.523 15.25 20.344 1 94.38 8 ILE B N 1
ATOM 1452 C CA . ILE B 1 8 ? -5.098 15.305 20.031 1 94.38 8 ILE B CA 1
ATOM 1453 C C . ILE B 1 8 ? -4.281 15.094 21.312 1 94.38 8 ILE B C 1
ATOM 1455 O O . ILE B 1 8 ? -3.312 14.328 21.312 1 94.38 8 ILE B O 1
ATOM 1459 N N . LYS B 1 9 ? -4.711 15.734 22.344 1 94.06 9 LYS B N 1
ATOM 1460 C CA . LYS B 1 9 ? -4.027 15.602 23.625 1 94.06 9 LYS B CA 1
ATOM 1461 C C . LYS B 1 9 ? -3.979 14.141 24.062 1 94.06 9 LYS B C 1
ATOM 1463 O O . LYS B 1 9 ? -2.908 13.617 24.391 1 94.06 9 LYS B O 1
ATOM 1468 N N . SER B 1 10 ? -5.082 13.5 24.094 1 94.31 10 SER B N 1
ATOM 1469 C CA . SER B 1 10 ? -5.156 12.102 24.5 1 94.31 10 SER B CA 1
ATOM 1470 C C . SER B 1 10 ? -4.32 11.211 23.578 1 94.31 10 SER B C 1
ATOM 1472 O O . SER B 1 10 ? -3.646 10.289 24.047 1 94.31 10 SER B O 1
ATOM 1474 N N . PHE B 1 11 ? -4.355 11.523 22.344 1 95.44 11 PHE B N 1
ATOM 1475 C CA . PHE B 1 11 ? -3.643 10.742 21.328 1 95.44 11 PHE B CA 1
ATOM 1476 C C . PHE B 1 11 ? -2.135 10.852 21.531 1 95.44 11 PHE B C 1
ATOM 1478 O O . PHE B 1 11 ? -1.421 9.852 21.484 1 95.44 11 PHE B O 1
ATOM 1485 N N . ILE B 1 12 ? -1.686 12.031 21.812 1 94.81 12 ILE B N 1
ATOM 1486 C CA . ILE B 1 12 ? -0.256 12.297 21.938 1 94.81 12 ILE B CA 1
ATOM 1487 C C . ILE B 1 12 ? 0.249 11.789 23.297 1 94.81 12 ILE B C 1
ATOM 1489 O O . ILE B 1 12 ? 1.363 11.273 23.391 1 94.81 12 ILE B O 1
ATOM 1493 N N . ASN B 1 13 ? -0.558 11.867 24.297 1 91.12 13 ASN B N 1
ATOM 1494 C CA . ASN B 1 13 ? -0.169 11.477 25.641 1 91.12 13 ASN B CA 1
ATOM 1495 C C . ASN B 1 13 ? 0.179 9.992 25.719 1 91.12 13 ASN B C 1
ATOM 1497 O O . ASN B 1 13 ? 0.983 9.578 26.547 1 91.12 13 ASN B O 1
ATOM 1501 N N . ASN B 1 14 ? -0.24 9.203 24.875 1 87.88 14 ASN B N 1
ATOM 1502 C CA . ASN B 1 14 ? -0.025 7.762 24.891 1 87.88 14 ASN B CA 1
ATOM 1503 C C . ASN B 1 14 ? 0.943 7.332 23.797 1 87.88 14 ASN B C 1
ATOM 1505 O O . ASN B 1 14 ? 0.904 6.188 23.328 1 87.88 14 ASN B O 1
ATOM 1509 N N . SER B 1 15 ? 1.745 8.328 23.391 1 93.88 15 SER B N 1
ATOM 1510 C CA . SER B 1 15 ? 2.6 8.023 22.25 1 93.88 15 SER B CA 1
ATOM 1511 C C . SER B 1 15 ? 4.062 7.922 22.656 1 93.88 15 SER B C 1
ATOM 1513 O O . SER B 1 15 ? 4.496 8.602 23.594 1 93.88 15 SER B O 1
ATOM 1515 N N . ASN B 1 16 ? 4.816 7.035 22.109 1 95.12 16 ASN B N 1
ATOM 1516 C CA . ASN B 1 16 ? 6.273 6.969 22.219 1 95.12 16 ASN B CA 1
ATOM 1517 C C . ASN B 1 16 ? 6.949 7.715 21.062 1 95.12 16 ASN B C 1
ATOM 1519 O O . ASN B 1 16 ? 7.863 8.516 21.297 1 95.12 16 ASN B O 1
ATOM 1523 N N . LYS B 1 17 ? 6.531 7.457 19.844 1 97.12 17 LYS B N 1
ATOM 1524 C CA . LYS B 1 17 ? 7 8.133 18.625 1 97.12 17 LYS B CA 1
ATOM 1525 C C . LYS B 1 17 ? 5.832 8.516 17.719 1 97.12 17 LYS B C 1
ATOM 1527 O O . LYS B 1 17 ? 4.98 7.676 17.422 1 97.12 17 LYS B O 1
ATOM 1532 N N . ILE B 1 18 ? 5.867 9.828 17.297 1 98.06 18 ILE B N 1
ATOM 1533 C CA . ILE B 1 18 ? 4.746 10.328 16.516 1 98.06 18 ILE B CA 1
ATOM 1534 C C . ILE B 1 18 ? 5.25 10.844 15.164 1 98.06 18 ILE B C 1
ATOM 1536 O O . ILE B 1 18 ? 6.293 11.5 15.094 1 98.06 18 ILE B O 1
ATOM 1540 N N . ALA B 1 19 ? 4.539 10.469 14.148 1 98.56 19 ALA B N 1
ATOM 1541 C CA . ALA B 1 19 ? 4.723 11.078 12.828 1 98.56 19 ALA B CA 1
ATOM 1542 C C . ALA B 1 19 ? 3.539 11.969 12.469 1 98.56 19 ALA B C 1
ATOM 1544 O O . ALA B 1 19 ? 2.383 11.578 12.648 1 98.56 19 ALA B O 1
ATOM 1545 N N . ILE B 1 20 ? 3.803 13.18 12.055 1 98.69 20 ILE B N 1
ATOM 1546 C CA . ILE B 1 20 ? 2.768 14.094 11.57 1 98.69 20 ILE B CA 1
ATOM 1547 C C . ILE B 1 20 ? 2.92 14.289 10.062 1 98.69 20 ILE B C 1
ATOM 1549 O O . ILE B 1 20 ? 3.971 14.727 9.586 1 98.69 20 ILE B O 1
ATOM 1553 N N . LEU B 1 21 ? 1.917 13.93 9.328 1 98.12 21 LEU B N 1
ATOM 1554 C CA . LEU B 1 21 ? 1.913 14.008 7.871 1 98.12 21 LEU B CA 1
ATOM 1555 C C . LEU B 1 21 ? 1.016 15.141 7.387 1 98.12 21 LEU B C 1
ATOM 1557 O O . LEU B 1 21 ? -0.183 15.156 7.68 1 98.12 21 LEU B O 1
ATOM 1561 N N . GLY B 1 22 ? 1.605 16.109 6.711 1 97.25 22 GLY B N 1
ATOM 1562 C CA . GLY B 1 22 ? 0.83 17.109 6.008 1 97.25 22 GLY B CA 1
ATOM 1563 C C . GLY B 1 22 ? 0.518 16.734 4.57 1 97.25 22 GLY B C 1
ATOM 1564 O O . GLY B 1 22 ? 1.428 16.469 3.783 1 97.25 22 GLY B O 1
ATOM 1565 N N . ILE B 1 23 ? -0.743 16.734 4.238 1 95 23 ILE B N 1
ATOM 1566 C CA . ILE B 1 23 ? -1.185 16.266 2.934 1 95 23 ILE B CA 1
ATOM 1567 C C . ILE B 1 23 ? -2.01 17.344 2.236 1 95 23 ILE B C 1
ATOM 1569 O O . ILE B 1 23 ? -2.818 18.016 2.873 1 95 23 ILE B O 1
ATOM 1573 N N . GLY B 1 24 ? -1.812 17.453 0.945 1 93.31 24 GLY B N 1
ATOM 1574 C CA . GLY B 1 24 ? -2.584 18.375 0.139 1 93.31 24 GLY B CA 1
ATOM 1575 C C . GLY B 1 24 ? -1.75 19.094 -0.906 1 93.31 24 GLY B C 1
ATOM 1576 O O . GLY B 1 24 ? -0.538 18.891 -0.987 1 93.31 24 GLY B O 1
ATOM 1577 N N . ASN B 1 25 ? -2.381 19.875 -1.696 1 93.12 25 ASN B N 1
ATOM 1578 C CA . ASN B 1 25 ? -1.741 20.625 -2.773 1 93.12 25 ASN B CA 1
ATOM 1579 C C . ASN B 1 25 ? -1.667 22.125 -2.455 1 93.12 25 ASN B C 1
ATOM 1581 O O . ASN B 1 25 ? -2.68 22.812 -2.504 1 93.12 25 ASN B O 1
ATOM 1585 N N . TYR B 1 26 ? -0.489 22.625 -2.244 1 91.56 26 TYR B N 1
ATOM 1586 C CA . TYR B 1 26 ? -0.293 24.016 -1.861 1 91.56 26 TYR B CA 1
ATOM 1587 C C . TYR B 1 26 ? -0.689 24.953 -2.994 1 91.56 26 TYR B C 1
ATOM 1589 O O . TYR B 1 26 ? -0.95 26.141 -2.766 1 91.56 26 TYR B O 1
ATOM 1597 N N . LEU B 1 27 ? -0.783 24.453 -4.172 1 92.38 27 LEU B N 1
ATOM 1598 C CA . LEU B 1 27 ? -1.121 25.266 -5.328 1 92.38 27 LEU B CA 1
ATOM 1599 C C . LEU B 1 27 ? -2.633 25.391 -5.484 1 92.38 27 LEU B C 1
ATOM 1601 O O . LEU B 1 27 ? -3.113 26.141 -6.344 1 92.38 27 LEU B O 1
ATOM 1605 N N . LYS B 1 28 ? -3.439 24.766 -4.676 1 93.62 28 LYS B N 1
ATOM 1606 C CA . LYS B 1 28 ? -4.898 24.75 -4.758 1 93.62 28 LYS B CA 1
ATOM 1607 C C . LYS B 1 28 ? -5.523 25.344 -3.494 1 93.62 28 LYS B C 1
ATOM 1609 O O . LYS B 1 28 ? -6.395 24.719 -2.883 1 93.62 28 LYS B O 1
ATOM 1614 N N . SER B 1 29 ? -5 26.5 -3.168 1 93.94 29 SER B N 1
ATOM 1615 C CA . SER B 1 29 ? -5.539 27.312 -2.076 1 93.94 29 SER B CA 1
ATOM 1616 C C . SER B 1 29 ? -5.707 26.484 -0.808 1 93.94 29 SER B C 1
ATOM 1618 O O . SER B 1 29 ? -4.73 25.969 -0.258 1 93.94 29 SER B O 1
ATOM 1620 N N . ASP B 1 30 ? -6.922 26.203 -0.445 1 95.56 30 ASP B N 1
ATOM 1621 C CA . ASP B 1 30 ? -7.164 25.641 0.88 1 95.56 30 ASP B CA 1
ATOM 1622 C C . ASP B 1 30 ? -6.785 24.172 0.928 1 95.56 30 ASP B C 1
ATOM 1624 O O . ASP B 1 30 ? -6.656 23.594 2.008 1 95.56 30 ASP B O 1
ATOM 1628 N N . ASP B 1 31 ? -6.496 23.562 -0.253 1 94.06 31 ASP B N 1
ATOM 1629 C CA . ASP B 1 31 ? -6.027 22.172 -0.268 1 94.06 31 ASP B CA 1
ATOM 1630 C C . ASP B 1 31 ? -4.648 22.062 0.372 1 94.06 31 ASP B C 1
ATOM 1632 O O . ASP B 1 31 ? -4.227 20.969 0.755 1 94.06 31 ASP B O 1
ATOM 1636 N N . GLY B 1 32 ? -3.996 23.219 0.48 1 95.25 32 GLY B N 1
ATOM 1637 C CA . GLY B 1 32 ? -2.654 23.25 1.04 1 95.25 32 GLY B CA 1
ATOM 1638 C C . GLY B 1 32 ? -2.641 23.297 2.557 1 95.25 32 GLY B C 1
ATOM 1639 O O . GLY B 1 32 ? -1.58 23.422 3.172 1 95.25 32 GLY B O 1
ATOM 1640 N N . PHE B 1 33 ? -3.771 23.078 3.162 1 96.25 33 PHE B N 1
ATOM 1641 C CA . PHE B 1 33 ? -3.912 23.203 4.609 1 96.25 33 PHE B CA 1
ATOM 1642 C C . PHE B 1 33 ? -2.916 22.297 5.328 1 96.25 33 PHE B C 1
ATOM 1644 O O . PHE B 1 33 ? -2.174 22.75 6.199 1 96.25 33 PHE B O 1
ATOM 1651 N N . GLY B 1 34 ? -2.844 21.016 4.953 1 96.69 34 GLY B N 1
ATOM 1652 C CA . GLY B 1 34 ? -1.949 20.078 5.605 1 96.69 34 GLY B CA 1
ATOM 1653 C C . GLY B 1 34 ? -0.485 20.438 5.449 1 96.69 34 GLY B C 1
ATOM 1654 O O . GLY B 1 34 ? 0.28 20.375 6.414 1 96.69 34 GLY B O 1
ATOM 1655 N N . VAL B 1 35 ? -0.132 20.844 4.312 1 97 35 VAL B N 1
ATOM 1656 C CA . VAL B 1 35 ? 1.237 21.25 4.012 1 97 35 VAL B CA 1
ATOM 1657 C C . VAL B 1 35 ? 1.615 22.469 4.863 1 97 35 VAL B C 1
ATOM 1659 O O . VAL B 1 35 ? 2.682 22.484 5.48 1 97 35 VAL B O 1
ATOM 1662 N N . TYR B 1 36 ? 0.709 23.359 4.953 1 98 36 TYR B N 1
ATOM 1663 C CA . TYR B 1 36 ? 0.943 24.578 5.73 1 98 36 TYR B CA 1
ATOM 1664 C C . TYR B 1 36 ? 1.188 24.25 7.195 1 98 36 TYR B C 1
ATOM 1666 O O . TYR B 1 36 ? 2.096 24.797 7.82 1 98 36 TYR B O 1
ATOM 1674 N N . VAL B 1 37 ? 0.413 23.391 7.711 1 98.5 37 VAL B N 1
ATOM 1675 C CA . VAL B 1 37 ? 0.52 23.031 9.125 1 98.5 37 VAL B CA 1
ATOM 1676 C C . VAL B 1 37 ? 1.89 22.422 9.398 1 98.5 37 VAL B C 1
ATOM 1678 O O . VAL B 1 37 ? 2.582 22.812 10.336 1 98.5 37 VAL B O 1
ATOM 1681 N N . VAL B 1 38 ? 2.309 21.453 8.594 1 98.69 38 VAL B N 1
ATOM 1682 C CA . VAL B 1 38 ? 3.59 20.781 8.805 1 98.69 38 VAL B CA 1
ATOM 1683 C C . VAL B 1 38 ? 4.727 21.797 8.656 1 98.69 38 VAL B C 1
ATOM 1685 O O . VAL B 1 38 ? 5.688 21.766 9.43 1 98.69 38 VAL B O 1
ATOM 1688 N N . GLU B 1 39 ? 4.582 22.672 7.703 1 98.56 39 GLU B N 1
ATOM 1689 C CA . GLU B 1 39 ? 5.602 23.703 7.523 1 98.56 39 GLU B CA 1
ATOM 1690 C C . GLU B 1 39 ? 5.688 24.625 8.742 1 98.56 39 GLU B C 1
ATOM 1692 O O . GLU B 1 39 ? 6.777 25.031 9.141 1 98.56 39 GLU B O 1
ATOM 1697 N N . SER B 1 40 ? 4.559 24.969 9.289 1 98.69 40 SER B N 1
ATOM 1698 C CA . SER B 1 40 ? 4.531 25.781 10.5 1 98.69 40 SER B CA 1
ATOM 1699 C C . SER B 1 40 ? 5.246 25.078 11.648 1 98.69 40 SER B C 1
ATOM 1701 O O . SER B 1 40 ? 5.969 25.719 12.422 1 98.69 40 SER B O 1
ATOM 1703 N N . LEU B 1 41 ? 5.066 23.766 11.766 1 98.62 41 LEU B N 1
ATOM 1704 C CA . LEU B 1 41 ? 5.746 22.984 12.797 1 98.62 41 LEU B CA 1
ATOM 1705 C C . LEU B 1 41 ? 7.254 22.984 12.57 1 98.62 41 LEU B C 1
ATOM 1707 O O . LEU B 1 41 ? 8.031 23.141 13.508 1 98.62 41 LEU B O 1
ATOM 1711 N N . VAL B 1 42 ? 7.641 22.766 11.328 1 98.69 42 VAL B N 1
ATOM 1712 C CA . VAL B 1 42 ? 9.055 22.75 10.977 1 98.69 42 VAL B CA 1
ATOM 1713 C C . VAL B 1 42 ? 9.695 24.078 11.344 1 98.69 42 VAL B C 1
ATOM 1715 O O . VAL B 1 42 ? 10.758 24.125 11.969 1 98.69 42 VAL B O 1
ATOM 1718 N N . LYS B 1 43 ? 9.016 25.172 10.984 1 98.38 43 LYS B N 1
ATOM 1719 C CA . LYS B 1 43 ? 9.523 26.5 11.297 1 98.38 43 LYS B CA 1
ATOM 1720 C C . LYS B 1 43 ? 9.688 26.688 12.805 1 98.38 43 LYS B C 1
ATOM 1722 O O . LYS B 1 43 ? 10.711 27.203 13.258 1 98.38 43 LYS B O 1
ATOM 1727 N N . ASN B 1 44 ? 8.75 26.266 13.516 1 98.12 44 ASN B N 1
ATOM 1728 C CA . ASN B 1 44 ? 8.789 26.406 14.961 1 98.12 44 ASN B CA 1
ATOM 1729 C C . ASN B 1 44 ? 9.961 25.641 15.57 1 98.12 44 ASN B C 1
ATOM 1731 O O . ASN B 1 44 ? 10.742 26.203 16.344 1 98.12 44 ASN B O 1
ATOM 1735 N N . TYR B 1 45 ? 10.125 24.375 15.188 1 98.06 45 TYR B N 1
ATOM 1736 C CA . TYR B 1 45 ? 11.109 23.516 15.844 1 98.06 45 TYR B CA 1
ATOM 1737 C C . TYR B 1 45 ? 12.508 23.781 15.297 1 98.06 45 TYR B C 1
ATOM 1739 O O . TYR B 1 45 ? 13.5 23.406 15.922 1 98.06 45 TYR B O 1
ATOM 1747 N N . SER B 1 46 ? 12.555 24.375 14.141 1 97.5 46 SER B N 1
ATOM 1748 C CA . SER B 1 46 ? 13.859 24.734 13.594 1 97.5 46 SER B CA 1
ATOM 1749 C C . SER B 1 46 ? 14.562 25.766 14.469 1 97.5 46 SER B C 1
ATOM 1751 O O . SER B 1 46 ? 15.781 25.938 14.375 1 97.5 46 SER B O 1
ATOM 1753 N N . LYS B 1 47 ? 13.875 26.375 15.328 1 96.5 47 LYS B N 1
ATOM 1754 C CA . LYS B 1 47 ? 14.438 27.375 16.234 1 96.5 47 LYS B CA 1
ATOM 1755 C C . LYS B 1 47 ? 15.242 26.719 17.344 1 96.5 47 LYS B C 1
ATOM 1757 O O . LYS B 1 47 ? 16.156 27.328 17.906 1 96.5 47 LYS B O 1
ATOM 1762 N N . THR B 1 48 ? 14.953 25.594 17.672 1 94.94 48 THR B N 1
ATOM 1763 C CA . THR B 1 48 ? 15.547 24.984 18.859 1 94.94 48 THR B CA 1
ATOM 1764 C C . THR B 1 48 ? 16.203 23.641 18.531 1 94.94 48 THR B C 1
ATOM 1766 O O . THR B 1 48 ? 16.906 23.062 19.359 1 94.94 48 THR B O 1
ATOM 1769 N N . HIS B 1 49 ? 15.961 23.109 17.344 1 95 49 HIS B N 1
ATOM 1770 C CA . HIS B 1 49 ? 16.531 21.828 16.906 1 95 49 HIS B CA 1
ATOM 1771 C C . HIS B 1 49 ? 17.312 22 15.617 1 95 49 HIS B C 1
ATOM 1773 O O . HIS B 1 49 ? 17.016 22.891 14.812 1 95 49 HIS B O 1
ATOM 1779 N N . GLU B 1 50 ? 18.234 21.078 15.398 1 93.69 50 GLU B N 1
ATOM 1780 C CA . GLU B 1 50 ? 19.109 21.188 14.234 1 93.69 50 GLU B CA 1
ATOM 1781 C C . GLU B 1 50 ? 18.641 20.266 13.109 1 93.69 50 GLU B C 1
ATOM 1783 O O . GLU B 1 50 ? 17.828 19.359 13.336 1 93.69 50 GLU B O 1
ATOM 1788 N N . ASN B 1 51 ? 19.094 20.594 11.867 1 95.81 51 ASN B N 1
ATOM 1789 C CA . ASN B 1 51 ? 18.922 19.75 10.68 1 95.81 51 ASN B CA 1
ATOM 1790 C C . ASN B 1 51 ? 17.469 19.703 10.242 1 95.81 51 ASN B C 1
ATOM 1792 O O . ASN B 1 51 ? 16.984 18.656 9.773 1 95.81 51 ASN B O 1
ATOM 1796 N N . LEU B 1 52 ? 16.703 20.75 10.555 1 98.19 52 LEU B N 1
ATOM 1797 C CA . LEU B 1 52 ? 15.344 20.906 10.039 1 98.19 52 LEU B CA 1
ATOM 1798 C C . LEU B 1 52 ? 15.305 21.984 8.961 1 98.19 52 LEU B C 1
ATOM 1800 O O . LEU B 1 52 ? 16.062 22.953 9.016 1 98.19 52 LEU B O 1
ATOM 1804 N N . SER B 1 53 ? 14.5 21.781 7.918 1 97.88 53 SER B N 1
ATOM 1805 C CA . SER B 1 53 ? 14.383 22.75 6.84 1 97.88 53 SER B CA 1
ATOM 1806 C C . SER B 1 53 ? 13.062 22.594 6.094 1 97.88 53 SER B C 1
ATOM 1808 O O . SER B 1 53 ? 12.57 21.469 5.926 1 97.88 53 SER B O 1
ATOM 1810 N N . LEU B 1 54 ? 12.531 23.688 5.602 1 97.19 54 LEU B N 1
ATOM 1811 C CA . LEU B 1 54 ? 11.297 23.672 4.824 1 97.19 54 LEU B CA 1
ATOM 1812 C C . LEU B 1 54 ? 11.516 23 3.471 1 97.19 54 LEU B C 1
ATOM 1814 O O . LEU B 1 54 ? 10.555 22.594 2.816 1 97.19 54 LEU B O 1
ATOM 1818 N N . GLU B 1 55 ? 12.758 22.859 3.047 1 96.5 55 GLU B N 1
ATOM 1819 C CA . GLU B 1 55 ? 13.094 22.266 1.758 1 96.5 55 GLU B CA 1
ATOM 1820 C C . GLU B 1 55 ? 13.086 20.734 1.83 1 96.5 55 GLU B C 1
ATOM 1822 O O . GLU B 1 55 ? 13.055 20.062 0.798 1 96.5 55 GLU B O 1
ATOM 1827 N N . LYS B 1 56 ? 13.156 20.266 3.084 1 97.25 56 LYS B N 1
ATOM 1828 C CA . LYS B 1 56 ? 13.125 18.812 3.283 1 97.25 56 LYS B CA 1
ATOM 1829 C C . LYS B 1 56 ? 11.688 18.312 3.426 1 97.25 56 LYS B C 1
ATOM 1831 O O . LYS B 1 56 ? 10.891 18.906 4.152 1 97.25 56 LYS B O 1
ATOM 1836 N N . GLU B 1 57 ? 11.391 17.25 2.771 1 98.06 57 GLU B N 1
ATOM 1837 C CA . GLU B 1 57 ? 10.078 16.641 2.893 1 98.06 57 GLU B CA 1
ATOM 1838 C C . GLU B 1 57 ? 9.938 15.891 4.219 1 98.06 57 GLU B C 1
ATOM 1840 O O . GLU B 1 57 ? 8.82 15.711 4.723 1 98.06 57 GLU B O 1
ATOM 1845 N N . ILE B 1 58 ? 11.047 15.43 4.691 1 98.62 58 ILE B N 1
ATOM 1846 C CA . ILE B 1 58 ? 11.086 14.672 5.941 1 98.62 58 ILE B CA 1
ATOM 1847 C C . ILE B 1 58 ? 12 15.375 6.941 1 98.62 58 ILE B C 1
ATOM 1849 O O . ILE B 1 58 ? 13.18 15.609 6.656 1 98.62 58 ILE B O 1
ATOM 1853 N N . ASN B 1 59 ? 11.469 15.773 8.078 1 98.69 59 ASN B N 1
ATOM 1854 C CA . ASN B 1 59 ? 12.203 16.422 9.156 1 98.69 59 ASN B CA 1
ATOM 1855 C C . ASN B 1 59 ? 12.062 15.664 10.469 1 98.69 59 ASN B C 1
ATOM 1857 O O . ASN B 1 59 ? 10.977 15.625 11.055 1 98.69 59 ASN B O 1
ATOM 1861 N N . SER B 1 60 ? 13.117 15.07 10.883 1 97.88 60 SER B N 1
ATOM 1862 C CA . SER B 1 60 ? 13.133 14.438 12.203 1 97.88 60 SER B CA 1
ATOM 1863 C C . SER B 1 60 ? 13.539 15.438 13.281 1 97.88 60 SER B C 1
ATOM 1865 O O . SER B 1 60 ? 14.695 15.852 13.352 1 97.88 60 SER B O 1
ATOM 1867 N N . VAL B 1 61 ? 12.578 15.852 14.086 1 97.5 61 VAL B N 1
ATOM 1868 C CA . VAL B 1 61 ? 12.867 16.812 15.141 1 97.5 61 VAL B CA 1
ATOM 1869 C C . VAL B 1 61 ? 13.758 16.172 16.203 1 97.5 61 VAL B C 1
ATOM 1871 O O . VAL B 1 61 ? 14.758 16.75 16.625 1 97.5 61 VAL B O 1
ATOM 1874 N N . ASN B 1 62 ? 13.469 14.977 16.625 1 95.25 62 ASN B N 1
ATOM 1875 C CA . ASN B 1 62 ? 14.219 14.078 17.484 1 95.25 62 ASN B CA 1
ATOM 1876 C C . ASN B 1 62 ? 13.773 12.625 17.312 1 95.25 62 ASN B C 1
ATOM 1878 O O . ASN B 1 62 ? 13.188 12.273 16.297 1 95.25 62 ASN B O 1
ATOM 1882 N N . ASN B 1 63 ? 14.086 11.734 18.25 1 95.31 63 ASN B N 1
ATOM 1883 C CA . ASN B 1 63 ? 13.773 10.32 18.109 1 95.31 63 ASN B CA 1
ATOM 1884 C C . ASN B 1 63 ? 12.289 10.047 18.328 1 95.31 63 ASN B C 1
ATOM 1886 O O . ASN B 1 63 ? 11.805 8.953 18.031 1 95.31 63 ASN B O 1
ATOM 1890 N N . ARG B 1 64 ? 11.492 11.094 18.75 1 96.81 64 ARG B N 1
ATOM 1891 C CA . ARG B 1 64 ? 10.109 10.859 19.125 1 96.81 64 ARG B CA 1
ATOM 1892 C C . ARG B 1 64 ? 9.148 11.586 18.203 1 96.81 64 ARG B C 1
ATOM 1894 O O . ARG B 1 64 ? 7.938 11.375 18.25 1 96.81 64 ARG B O 1
ATOM 1901 N N . LEU B 1 65 ? 9.688 12.477 17.375 1 97.94 65 LEU B N 1
ATOM 1902 C CA . LEU B 1 65 ? 8.82 13.297 16.547 1 97.94 65 LEU B CA 1
ATOM 1903 C C . LEU B 1 65 ? 9.406 13.445 15.141 1 97.94 65 LEU B C 1
ATOM 1905 O O . LEU B 1 65 ? 10.523 13.938 14.977 1 97.94 65 LEU B O 1
ATOM 1909 N N . ILE B 1 66 ? 8.648 13.016 14.141 1 98.38 66 ILE B N 1
ATOM 1910 C CA . ILE B 1 66 ? 9.031 13.172 12.734 1 98.38 66 ILE B CA 1
ATOM 1911 C C . ILE B 1 66 ? 7.926 13.898 11.977 1 98.38 66 ILE B C 1
ATOM 1913 O O . ILE B 1 66 ? 6.742 13.609 12.172 1 98.38 66 ILE B O 1
ATOM 1917 N N . LEU B 1 67 ? 8.281 14.922 11.234 1 98.81 67 LEU B N 1
ATOM 1918 C CA . LEU B 1 67 ? 7.379 15.734 10.422 1 98.81 67 LEU B CA 1
ATOM 1919 C C . LEU B 1 67 ? 7.566 15.438 8.938 1 98.81 67 LEU B C 1
ATOM 1921 O O . LEU B 1 67 ? 8.695 15.438 8.445 1 98.81 67 LEU B O 1
ATOM 1925 N N . MET B 1 68 ? 6.469 15.18 8.203 1 98.75 68 MET B N 1
ATOM 1926 C CA . MET B 1 68 ? 6.555 14.828 6.789 1 98.75 68 MET B CA 1
ATOM 1927 C C . MET B 1 68 ? 5.621 15.703 5.953 1 98.75 68 MET B C 1
ATOM 1929 O O . MET B 1 68 ? 4.406 15.703 6.168 1 98.75 68 MET B O 1
ATOM 1933 N N . ASN B 1 69 ? 6.16 16.453 5.105 1 98.19 69 ASN B N 1
ATOM 1934 C CA . ASN B 1 69 ? 5.398 17.141 4.066 1 98.19 69 ASN B CA 1
ATOM 1935 C C . ASN B 1 69 ? 5.117 16.234 2.879 1 98.19 69 ASN B C 1
ATOM 1937 O O . ASN B 1 69 ? 5.949 16.109 1.977 1 98.19 69 ASN B O 1
ATOM 1941 N N . CYS B 1 70 ? 3.971 15.648 2.816 1 96.56 70 CYS B N 1
ATOM 1942 C CA . CYS B 1 70 ? 3.684 14.57 1.875 1 96.56 70 CYS B CA 1
ATOM 1943 C C . CYS B 1 70 ? 3.098 15.125 0.58 1 96.56 70 CYS B C 1
ATOM 1945 O O . CYS B 1 70 ? 3.027 14.414 -0.425 1 96.56 70 CYS B O 1
ATOM 1947 N N . GLY B 1 71 ? 2.674 16.359 0.663 1 94.19 71 GLY B N 1
ATOM 1948 C CA . GLY B 1 71 ? 2.027 16.906 -0.517 1 94.19 71 GLY B CA 1
ATOM 1949 C C . GLY B 1 71 ? 0.873 16.062 -1.017 1 94.19 71 GLY B C 1
ATOM 1950 O O . GLY B 1 71 ? -0.016 15.695 -0.245 1 94.19 71 GLY B O 1
ATOM 1951 N N . VAL B 1 72 ? 0.901 15.781 -2.34 1 91.81 72 VAL B N 1
ATOM 1952 C CA . VAL B 1 72 ? -0.224 15.109 -2.977 1 91.81 72 VAL B CA 1
ATOM 1953 C C . VAL B 1 72 ? 0.087 13.617 -3.131 1 91.81 72 VAL B C 1
ATOM 1955 O O . VAL B 1 72 ? -0.701 12.875 -3.717 1 91.81 72 VAL B O 1
ATOM 1958 N N . VAL B 1 73 ? 1.276 13.117 -2.584 1 92.62 73 VAL B N 1
ATOM 1959 C CA . VAL B 1 73 ? 1.69 11.734 -2.795 1 92.62 73 VAL B CA 1
ATOM 1960 C C . VAL B 1 73 ? 2.055 11.094 -1.457 1 92.62 73 VAL B C 1
ATOM 1962 O O . VAL B 1 73 ? 3.152 10.555 -1.3 1 92.62 73 VAL B O 1
ATOM 1965 N N . PRO B 1 74 ? 1.12 11.008 -0.542 1 93.62 74 PRO B N 1
ATOM 1966 C CA . PRO B 1 74 ? 1.449 10.422 0.758 1 93.62 74 PRO B CA 1
ATOM 1967 C C . PRO B 1 74 ? 1.926 8.977 0.645 1 93.62 74 PRO B C 1
ATOM 1969 O O . PRO B 1 74 ? 2.684 8.5 1.496 1 93.62 74 PRO B O 1
ATOM 1972 N N . GLU B 1 75 ? 1.551 8.25 -0.388 1 91.5 75 GLU B N 1
ATOM 1973 C CA . GLU B 1 75 ? 1.941 6.855 -0.571 1 91.5 75 GLU B CA 1
ATOM 1974 C C . GLU B 1 75 ? 3.455 6.723 -0.724 1 91.5 75 GLU B C 1
ATOM 1976 O O . GLU B 1 75 ? 4.02 5.66 -0.449 1 91.5 75 GLU B O 1
ATOM 1981 N N . ASN B 1 76 ? 4.133 7.801 -1.127 1 93.75 76 ASN B N 1
ATOM 1982 C CA . ASN B 1 76 ? 5.578 7.777 -1.333 1 93.75 76 ASN B CA 1
ATOM 1983 C C . ASN B 1 76 ? 6.336 7.809 -0.008 1 93.75 76 ASN B C 1
ATOM 1985 O O . ASN B 1 76 ? 7.555 7.641 0.018 1 93.75 76 ASN B O 1
ATOM 1989 N N . PHE B 1 77 ? 5.613 7.891 1.083 1 96.12 77 PHE B N 1
ATOM 1990 C CA . PHE B 1 77 ? 6.273 8.047 2.375 1 96.12 77 PHE B CA 1
ATOM 1991 C C . PHE B 1 77 ? 6.098 6.793 3.225 1 96.12 77 PHE B C 1
ATOM 1993 O O . PHE B 1 77 ? 6.551 6.746 4.371 1 96.12 77 PHE B O 1
ATOM 2000 N N . THR B 1 78 ? 5.457 5.777 2.637 1 95.38 78 THR B N 1
ATOM 2001 C CA . THR B 1 78 ? 5.188 4.566 3.404 1 95.38 78 THR B CA 1
ATOM 2002 C C . THR B 1 78 ? 6.484 3.855 3.775 1 95.38 78 THR B C 1
ATOM 2004 O O . THR B 1 78 ? 6.59 3.258 4.848 1 95.38 78 THR B O 1
ATOM 2007 N N . ASP B 1 79 ? 7.523 3.928 2.922 1 94.44 79 ASP B N 1
ATOM 2008 C CA . ASP B 1 79 ? 8.797 3.291 3.23 1 94.44 79 ASP B CA 1
ATOM 2009 C C . ASP B 1 79 ? 9.453 3.932 4.453 1 94.44 79 ASP B C 1
ATOM 2011 O O . ASP B 1 79 ? 9.93 3.229 5.348 1 94.44 79 ASP B O 1
ATOM 2015 N N . VAL B 1 80 ? 9.438 5.219 4.488 1 96.69 80 VAL B N 1
ATOM 2016 C CA . VAL B 1 80 ? 10.016 5.934 5.621 1 96.69 80 VAL B CA 1
ATOM 2017 C C . VAL B 1 80 ? 9.203 5.652 6.879 1 96.69 80 VAL B C 1
ATOM 2019 O O . VAL B 1 80 ? 9.766 5.469 7.965 1 96.69 80 VAL B O 1
ATOM 2022 N N . ILE B 1 81 ? 7.906 5.559 6.754 1 97.94 81 ILE B N 1
ATOM 2023 C CA . ILE B 1 81 ? 7.027 5.301 7.887 1 97.94 81 ILE B CA 1
ATOM 2024 C C . ILE B 1 81 ? 7.324 3.918 8.469 1 97.94 81 ILE B C 1
ATOM 2026 O O . ILE B 1 81 ? 7.43 3.758 9.688 1 97.94 81 ILE B O 1
ATOM 2030 N N . LYS B 1 82 ? 7.453 2.959 7.566 1 96.31 82 LYS B N 1
ATOM 2031 C CA . LYS B 1 82 ? 7.777 1.606 8.016 1 96.31 82 LYS B CA 1
ATOM 2032 C C . LYS B 1 82 ? 9.109 1.577 8.75 1 96.31 82 LYS B C 1
ATOM 2034 O O . LYS B 1 82 ? 9.234 0.931 9.797 1 96.31 82 LYS B O 1
ATOM 2039 N N . ARG B 1 83 ? 10.078 2.266 8.211 1 96.56 83 ARG B N 1
ATOM 2040 C CA . ARG B 1 83 ? 11.414 2.297 8.805 1 96.56 83 ARG B CA 1
ATOM 2041 C C . ARG B 1 83 ? 11.391 2.986 10.164 1 96.56 83 ARG B C 1
ATOM 2043 O O . ARG B 1 83 ? 11.984 2.49 11.125 1 96.56 83 ARG B O 1
ATOM 2050 N N . GLU B 1 84 ? 10.719 4.117 10.258 1 97.75 84 GLU B N 1
ATOM 2051 C CA . GLU B 1 84 ? 10.672 4.906 11.484 1 97.75 84 GLU B CA 1
ATOM 2052 C C . GLU B 1 84 ? 9.773 4.246 12.523 1 97.75 84 GLU B C 1
ATOM 2054 O O . GLU B 1 84 ? 9.938 4.469 13.727 1 97.75 84 GLU B O 1
ATOM 2059 N N . ASN B 1 85 ? 8.773 3.508 12.148 1 98.25 85 ASN B N 1
ATOM 2060 C CA . ASN B 1 85 ? 7.902 2.668 12.961 1 98.25 85 ASN B CA 1
ATOM 2061 C C . ASN B 1 85 ? 7.262 3.461 14.094 1 98.25 85 ASN B C 1
ATOM 2063 O O . ASN B 1 85 ? 7.328 3.055 15.258 1 98.25 85 ASN B O 1
ATOM 2067 N N . PRO B 1 86 ? 6.688 4.637 13.82 1 98.38 86 PRO B N 1
ATOM 2068 C CA . PRO B 1 86 ? 5.969 5.359 14.875 1 98.38 86 PRO B CA 1
ATOM 2069 C C . PRO B 1 86 ? 4.773 4.582 15.414 1 98.38 86 PRO B C 1
ATOM 2071 O O . PRO B 1 86 ? 4.098 3.877 14.664 1 98.38 86 PRO B O 1
ATOM 2074 N N . ASP B 1 87 ? 4.492 4.766 16.734 1 98 87 ASP B N 1
ATOM 2075 C CA . ASP B 1 87 ? 3.318 4.098 17.281 1 98 87 ASP B CA 1
ATOM 2076 C C . ASP B 1 87 ? 2.066 4.949 17.109 1 98 87 ASP B C 1
ATOM 2078 O O . ASP B 1 87 ? 0.946 4.457 17.25 1 98 87 ASP B O 1
ATOM 2082 N N . LYS B 1 88 ? 2.238 6.281 16.75 1 97.69 88 LYS B N 1
ATOM 2083 C CA . LYS B 1 88 ? 1.135 7.191 16.453 1 97.69 88 LYS B CA 1
ATOM 2084 C C . LYS B 1 88 ? 1.413 8 15.195 1 97.69 88 LYS B C 1
ATOM 2086 O O . LYS B 1 88 ? 2.537 8.461 14.977 1 97.69 88 LYS B O 1
ATOM 2091 N N . ILE B 1 89 ? 0.391 8.141 14.391 1 97.75 89 ILE B N 1
ATOM 2092 C CA . ILE B 1 89 ? 0.473 8.969 13.188 1 97.75 89 ILE B CA 1
ATOM 2093 C C . ILE B 1 89 ? -0.712 9.93 13.148 1 97.75 89 ILE B C 1
ATOM 2095 O O . ILE B 1 89 ? -1.857 9.523 13.359 1 97.75 89 ILE B O 1
ATOM 2099 N N . ILE B 1 90 ? -0.425 11.211 12.977 1 97.19 90 ILE B N 1
ATOM 2100 C CA . ILE B 1 90 ? -1.461 12.203 12.711 1 97.19 90 ILE B CA 1
ATOM 2101 C C . ILE B 1 90 ? -1.38 12.656 11.25 1 97.19 90 ILE B C 1
ATOM 2103 O O . ILE B 1 90 ? -0.334 13.133 10.805 1 97.19 90 ILE B O 1
ATOM 2107 N N . MET B 1 91 ? -2.434 12.484 10.508 1 96.19 91 MET B N 1
ATOM 2108 C CA . MET B 1 91 ? -2.557 13 9.148 1 96.19 91 MET B CA 1
ATOM 2109 C C . MET B 1 91 ? -3.439 14.242 9.117 1 96.19 91 MET B C 1
ATOM 2111 O O . MET B 1 91 ? -4.535 14.242 9.68 1 96.19 91 MET B O 1
ATOM 2115 N N . VAL B 1 92 ? -2.92 15.273 8.508 1 96.19 92 VAL B N 1
ATOM 2116 C CA . VAL B 1 92 ? -3.645 16.531 8.398 1 96.19 92 VAL B CA 1
ATOM 2117 C C . VAL B 1 92 ? -3.908 16.844 6.926 1 96.19 92 VAL B C 1
ATOM 2119 O O . VAL B 1 92 ? -2.982 16.875 6.113 1 96.19 92 VAL B O 1
ATOM 2122 N N . ASP B 1 93 ? -5.211 17.062 6.57 1 93.56 93 ASP B N 1
ATOM 2123 C CA . ASP B 1 93 ? -5.605 17.281 5.18 1 93.56 93 ASP B CA 1
ATOM 2124 C C . ASP B 1 93 ? -6.887 18.109 5.094 1 93.56 93 ASP B C 1
ATOM 2126 O O . ASP B 1 93 ? -7.684 18.125 6.035 1 93.56 93 ASP B O 1
ATOM 2130 N N . ALA B 1 94 ? -7.031 18.859 4.039 1 92.75 94 ALA B N 1
ATOM 2131 C CA . ALA B 1 94 ? -8.32 19.484 3.758 1 92.75 94 ALA B CA 1
ATOM 2132 C C . ALA B 1 94 ? -9.312 18.469 3.195 1 92.75 94 ALA B C 1
ATOM 2134 O O . ALA B 1 94 ? -8.938 17.609 2.385 1 92.75 94 ALA B O 1
ATOM 2135 N N . ALA B 1 95 ? -10.547 18.562 3.65 1 87.69 95 ALA B N 1
ATOM 2136 C CA . ALA B 1 95 ? -11.555 17.594 3.203 1 87.69 95 ALA B CA 1
ATOM 2137 C C . ALA B 1 95 ? -12.93 18.25 3.115 1 87.69 95 ALA B C 1
ATOM 2139 O O . ALA B 1 95 ? -13.305 19.047 3.975 1 87.69 95 ALA B O 1
ATOM 2140 N N . LEU B 1 96 ? -13.594 17.812 2.057 1 86.38 96 LEU B N 1
ATOM 2141 C CA . LEU B 1 96 ? -14.984 18.25 1.94 1 86.38 96 LEU B CA 1
ATOM 2142 C C . LEU B 1 96 ? -15.898 17.391 2.799 1 86.38 96 LEU B C 1
ATOM 2144 O O . LEU B 1 96 ? -16.344 16.328 2.365 1 86.38 96 LEU B O 1
ATOM 2148 N N . MET B 1 97 ? -16.203 17.828 3.922 1 84.31 97 MET B N 1
ATOM 2149 C CA . MET B 1 97 ? -16.953 17.062 4.914 1 84.31 97 MET B CA 1
ATOM 2150 C C . MET B 1 97 ? -18.359 17.594 5.062 1 84.31 97 MET B C 1
ATOM 2152 O O . MET B 1 97 ? -19.094 17.188 5.965 1 84.31 97 MET B O 1
ATOM 2156 N N . HIS B 1 98 ? -18.719 18.578 4.258 1 87.19 98 HIS B N 1
ATOM 2157 C CA . HIS B 1 98 ? -20.047 19.203 4.273 1 87.19 98 HIS B CA 1
ATOM 2158 C C . HIS B 1 98 ? -20.312 19.891 5.602 1 87.19 98 HIS B C 1
ATOM 2160 O O . HIS B 1 98 ? -21.391 19.734 6.184 1 87.19 98 HIS B O 1
ATOM 2166 N N . GLN B 1 99 ? -19.312 20.531 6.09 1 90.56 99 GLN B N 1
ATOM 2167 C CA . GLN B 1 99 ? -19.391 21.375 7.281 1 90.56 99 GLN B CA 1
ATOM 2168 C C . GLN B 1 99 ? -19.172 22.844 6.934 1 90.56 99 GLN B C 1
ATOM 2170 O O . GLN B 1 99 ? -18.938 23.172 5.773 1 90.56 99 GLN B O 1
ATOM 2175 N N . GLU B 1 100 ? -19.406 23.688 7.84 1 95.12 100 GLU B N 1
ATOM 2176 C CA . GLU B 1 100 ? -19.062 25.094 7.641 1 95.12 100 GLU B CA 1
ATOM 2177 C C . GLU B 1 100 ? -17.562 25.266 7.371 1 95.12 100 GLU B C 1
ATOM 2179 O O . GLU B 1 100 ? -16.734 24.609 8.016 1 95.12 100 GLU B O 1
ATOM 2184 N N . PRO B 1 101 ? -17.234 26.109 6.379 1 95.44 101 PRO B N 1
ATOM 2185 C CA . PRO B 1 101 ? -15.82 26.344 6.117 1 95.44 101 PRO B CA 1
ATOM 2186 C C . PRO B 1 101 ? -15.039 26.719 7.379 1 95.44 101 PRO B C 1
ATOM 2188 O O . PRO B 1 101 ? -15.531 27.484 8.203 1 95.44 101 PRO B O 1
ATOM 2191 N N . GLY B 1 102 ? -13.883 26.078 7.539 1 96 102 GLY B N 1
ATOM 2192 C CA . GLY B 1 102 ? -13.047 26.359 8.695 1 96 102 GLY B CA 1
ATOM 2193 C C . GLY B 1 102 ? -13.25 25.375 9.828 1 96 102 GLY B C 1
ATOM 2194 O O . GLY B 1 102 ? -12.477 25.359 10.789 1 96 102 GLY B O 1
ATOM 2195 N N . THR B 1 103 ? -14.227 24.531 9.664 1 94.56 103 THR B N 1
ATOM 2196 C CA . THR B 1 103 ? -14.469 23.531 10.695 1 94.56 103 THR B CA 1
ATOM 2197 C C . THR B 1 103 ? -13.391 22.453 10.672 1 94.56 103 THR B C 1
ATOM 2199 O O . THR B 1 103 ? -13.094 21.875 9.617 1 94.56 103 THR B O 1
ATOM 2202 N N . LEU B 1 104 ? -12.766 22.266 11.812 1 95.25 104 LEU B N 1
ATOM 2203 C CA . LEU B 1 104 ? -11.805 21.188 12.016 1 95.25 104 LEU B CA 1
ATOM 2204 C C . LEU B 1 104 ? -12.469 19.984 12.688 1 95.25 104 LEU B C 1
ATOM 2206 O O . LEU B 1 104 ? -13.227 20.141 13.656 1 95.25 104 LEU B O 1
ATOM 2210 N N . ARG B 1 105 ? -12.117 18.719 12.148 1 91.25 105 ARG B N 1
ATOM 2211 C CA . ARG B 1 105 ? -12.695 17.531 12.758 1 91.25 105 ARG B CA 1
ATOM 2212 C C . ARG B 1 105 ? -11.773 16.312 12.586 1 91.25 105 ARG B C 1
ATOM 2214 O O . ARG B 1 105 ? -10.945 16.297 11.68 1 91.25 105 ARG B O 1
ATOM 2221 N N . VAL B 1 106 ? -12 15.391 13.523 1 91.88 106 VAL B N 1
ATOM 2222 C CA . VAL B 1 106 ? -11.406 14.07 13.367 1 91.88 106 VAL B CA 1
ATOM 2223 C C . VAL B 1 106 ? -12.211 13.258 12.352 1 91.88 106 VAL B C 1
ATOM 2225 O O . VAL B 1 106 ? -13.43 13.148 12.469 1 91.88 106 VAL B O 1
ATOM 2228 N N . VAL B 1 107 ? -11.484 12.789 11.391 1 86.94 107 VAL B N 1
ATOM 2229 C CA . VAL B 1 107 ? -12.148 12.031 10.336 1 86.94 107 VAL B CA 1
ATOM 2230 C C . VAL B 1 107 ? -11.953 10.539 10.57 1 86.94 107 VAL B C 1
ATOM 2232 O O . VAL B 1 107 ? -10.82 10.07 10.742 1 86.94 107 VAL B O 1
ATOM 2235 N N . GLU B 1 108 ? -13.023 9.789 10.602 1 75.69 108 GLU B N 1
ATOM 2236 C CA . GLU B 1 108 ? -12.93 8.336 10.742 1 75.69 108 GLU B CA 1
ATOM 2237 C C . GLU B 1 108 ? -12.539 7.676 9.422 1 75.69 108 GLU B C 1
ATOM 2239 O O . GLU B 1 108 ? -12.867 8.18 8.344 1 75.69 108 GLU B O 1
ATOM 2244 N N . SER B 1 109 ? -11.852 6.527 9.57 1 67.38 109 SER B N 1
ATOM 2245 C CA . SER B 1 109 ? -11.305 5.824 8.406 1 67.38 109 SER B CA 1
ATOM 2246 C C . SER B 1 109 ? -12.406 5.457 7.422 1 67.38 109 SER B C 1
ATOM 2248 O O . SER B 1 109 ? -12.195 5.492 6.207 1 67.38 109 SER B O 1
ATOM 2250 N N . ASP B 1 110 ? -13.508 5.156 7.953 1 62.94 110 ASP B N 1
ATOM 2251 C CA . ASP B 1 110 ? -14.609 4.715 7.102 1 62.94 110 ASP B CA 1
ATOM 2252 C C . ASP B 1 110 ? -15.203 5.883 6.324 1 62.94 110 ASP B C 1
ATOM 2254 O O . ASP B 1 110 ? -15.914 5.68 5.332 1 62.94 110 ASP B O 1
ATOM 2258 N N . GLU B 1 111 ? -14.891 7.004 6.711 1 62.44 111 GLU B N 1
ATOM 2259 C CA . GLU B 1 111 ? -15.422 8.195 6.062 1 62.44 111 GLU B CA 1
ATOM 2260 C C . GLU B 1 111 ? -14.461 8.727 5.004 1 62.44 111 GLU B C 1
ATOM 2262 O O . GLU B 1 111 ? -14.828 9.57 4.188 1 62.44 111 GLU B O 1
ATOM 2267 N N . ILE B 1 112 ? -13.391 8.195 4.973 1 63.66 112 ILE B N 1
ATOM 2268 C CA . ILE B 1 112 ? -12.344 8.695 4.09 1 63.66 112 ILE B CA 1
ATOM 2269 C C . ILE B 1 112 ? -12.758 8.492 2.635 1 63.66 112 ILE B C 1
ATOM 2271 O O . ILE B 1 112 ? -12.531 9.359 1.79 1 63.66 112 ILE B O 1
ATOM 2275 N N . SER B 1 113 ? -13.227 7.254 2.369 1 54.62 113 SER B N 1
ATOM 2276 C CA . SER B 1 113 ? -13.617 6.902 1.009 1 54.62 113 SER B CA 1
ATOM 2277 C C . SER B 1 113 ? -14.633 7.891 0.453 1 54.62 113 SER B C 1
ATOM 2279 O O . SER B 1 113 ? -14.719 8.086 -0.761 1 54.62 113 SER B O 1
ATOM 2281 N N . GLU B 1 114 ? -15.367 8.328 1.274 1 45.81 114 GLU B N 1
ATOM 2282 C CA . GLU B 1 114 ? -16.422 9.258 0.904 1 45.81 114 GLU B CA 1
ATOM 2283 C C . GLU B 1 114 ? -15.922 10.703 0.891 1 45.81 114 GLU B C 1
ATOM 2285 O O . GLU B 1 114 ? -16.609 11.602 0.415 1 45.81 114 GLU B O 1
ATOM 2290 N N . THR B 1 115 ? -14.945 10.867 1.626 1 46.28 115 THR B N 1
ATOM 2291 C CA . THR B 1 115 ? -14.477 12.242 1.754 1 46.28 115 THR B CA 1
ATOM 2292 C C . THR B 1 115 ? -13.578 12.625 0.58 1 46.28 115 THR B C 1
ATOM 2294 O O . THR B 1 115 ? -12.789 11.805 0.107 1 46.28 115 THR B O 1
ATOM 2297 N N . GLY B 1 116 ? -14.055 13.438 -0.327 1 48.91 116 GLY B N 1
ATOM 2298 C CA . GLY B 1 116 ? -13.43 14.07 -1.481 1 48.91 116 GLY B CA 1
ATOM 2299 C C . GLY B 1 116 ? -11.961 14.383 -1.27 1 48.91 116 GLY B C 1
ATOM 2300 O O . GLY B 1 116 ? -11.555 15.539 -1.355 1 48.91 116 GLY B O 1
ATOM 2301 N N . PHE B 1 117 ? -11.281 13.492 -0.45 1 51.53 117 PHE B N 1
ATOM 2302 C CA . PHE B 1 117 ? -9.844 13.75 -0.437 1 51.53 117 PHE B CA 1
ATOM 2303 C C . PHE B 1 117 ? -9.266 13.672 -1.845 1 51.53 117 PHE B C 1
ATOM 2305 O O . PHE B 1 117 ? -9.086 12.57 -2.383 1 51.53 117 PHE B O 1
ATOM 2312 N N . SER B 1 118 ? -9.898 14.375 -2.908 1 49.09 118 SER B N 1
ATOM 2313 C CA . SER B 1 118 ? -9.852 14.273 -4.363 1 49.09 118 SER B CA 1
ATOM 2314 C C . SER B 1 118 ? -8.414 14.266 -4.867 1 49.09 118 SER B C 1
ATOM 2316 O O . SER B 1 118 ? -8.148 13.906 -6.02 1 49.09 118 SER B O 1
ATOM 2318 N N . THR B 1 119 ? -7.508 14.836 -4.137 1 48.25 119 THR B N 1
ATOM 2319 C CA . THR B 1 119 ? -6.422 15.227 -5.027 1 48.25 119 THR B CA 1
ATOM 2320 C C . THR B 1 119 ? -5.332 14.156 -5.059 1 48.25 119 THR B C 1
ATOM 2322 O O . THR B 1 119 ? -4.441 14.195 -5.91 1 48.25 119 THR B O 1
ATOM 2325 N N . HIS B 1 120 ? -5.465 13.109 -4.191 1 59.88 120 HIS B N 1
ATOM 2326 C CA . HIS B 1 120 ? -4.266 12.273 -4.203 1 59.88 120 HIS B CA 1
ATOM 2327 C C . HIS B 1 120 ? -4.484 11.008 -5.023 1 59.88 120 HIS B C 1
ATOM 2329 O O . HIS B 1 120 ? -5.625 10.633 -5.305 1 59.88 120 HIS B O 1
ATOM 2335 N N . SER B 1 121 ? -3.41 10.586 -5.617 1 64.25 121 SER B N 1
ATOM 2336 C CA . SER B 1 121 ? -3.34 9.453 -6.539 1 64.25 121 SER B CA 1
ATOM 2337 C C . SER B 1 121 ? -3.92 8.188 -5.906 1 64.25 121 SER B C 1
ATOM 2339 O O . SER B 1 121 ? -4.508 7.355 -6.602 1 64.25 121 SER B O 1
ATOM 2341 N N . LEU B 1 122 ? -3.76 7.988 -4.59 1 81 122 LEU B N 1
ATOM 2342 C CA . LEU B 1 122 ? -4.238 6.82 -3.855 1 81 122 LEU B CA 1
ATOM 2343 C C . LEU B 1 122 ? -5.098 7.238 -2.668 1 81 122 LEU B C 1
ATOM 2345 O O . LEU B 1 122 ? -4.695 8.102 -1.88 1 81 122 LEU B O 1
ATOM 2349 N N . PRO B 1 123 ? -6.289 6.73 -2.586 1 81 123 PRO B N 1
ATOM 2350 C CA . PRO B 1 123 ? -7.121 7.062 -1.43 1 81 123 PRO B CA 1
ATOM 2351 C C . PRO B 1 123 ? -6.406 6.84 -0.1 1 81 123 PRO B C 1
ATOM 2353 O O . PRO B 1 123 ? -5.664 5.863 0.049 1 81 123 PRO B O 1
ATOM 2356 N N . LEU B 1 124 ? -6.629 7.746 0.854 1 87.12 124 LEU B N 1
ATOM 2357 C CA . LEU B 1 124 ? -5.977 7.688 2.158 1 87.12 124 LEU B CA 1
ATOM 2358 C C . LEU B 1 124 ? -6.316 6.387 2.879 1 87.12 124 LEU B C 1
ATOM 2360 O O . LEU B 1 124 ? -5.484 5.84 3.609 1 87.12 124 LEU B O 1
ATOM 2364 N N . SER B 1 125 ? -7.523 5.934 2.674 1 85.19 125 SER B N 1
ATOM 2365 C CA . SER B 1 125 ? -7.938 4.684 3.305 1 85.19 125 SER B CA 1
ATOM 2366 C C . SER B 1 125 ? -7.039 3.527 2.883 1 85.19 125 SER B C 1
ATOM 2368 O O . SER B 1 125 ? -6.734 2.645 3.688 1 85.19 125 SER B O 1
ATOM 2370 N N . ILE B 1 126 ? -6.645 3.545 1.677 1 84.56 126 ILE B N 1
ATOM 2371 C CA . ILE B 1 126 ? -5.762 2.51 1.15 1 84.56 126 ILE B CA 1
ATOM 2372 C C . ILE B 1 126 ? -4.375 2.646 1.777 1 84.56 126 ILE B C 1
ATOM 2374 O O . ILE B 1 126 ? -3.789 1.657 2.223 1 84.56 126 ILE B O 1
ATOM 2378 N N . ILE B 1 127 ? -3.896 3.826 1.879 1 90.38 127 ILE B N 1
ATOM 2379 C CA . ILE B 1 127 ? -2.582 4.09 2.451 1 90.38 127 ILE B CA 1
ATOM 2380 C C . ILE B 1 127 ? -2.562 3.666 3.918 1 90.38 127 ILE B C 1
ATOM 2382 O O . ILE B 1 127 ? -1.621 3.008 4.367 1 90.38 127 ILE B O 1
ATOM 2386 N N . ILE B 1 128 ? -3.615 3.955 4.59 1 91.31 128 ILE B N 1
ATOM 2387 C CA . ILE B 1 128 ? -3.73 3.635 6.008 1 91.31 128 ILE B CA 1
ATOM 2388 C C . ILE B 1 128 ? -3.74 2.119 6.195 1 91.31 128 ILE B C 1
ATOM 2390 O O . ILE B 1 128 ? -3.027 1.588 7.047 1 91.31 128 ILE B O 1
ATOM 2394 N N . LYS B 1 129 ? -4.512 1.442 5.426 1 88.06 129 LYS B N 1
ATOM 2395 C CA . LYS B 1 129 ? -4.566 -0.014 5.504 1 88.06 129 LYS B CA 1
ATOM 2396 C C . LYS B 1 129 ? -3.197 -0.629 5.227 1 88.06 129 LYS B C 1
ATOM 2398 O O . LYS B 1 129 ? -2.793 -1.585 5.891 1 88.06 129 LYS B O 1
ATOM 2403 N N . TYR B 1 130 ? -2.557 -0.068 4.242 1 90.62 130 TYR B N 1
ATOM 2404 C CA . TYR B 1 130 ? -1.223 -0.543 3.896 1 90.62 130 TYR B CA 1
ATOM 2405 C C . TYR B 1 130 ? -0.257 -0.352 5.059 1 90.62 130 TYR B C 1
ATOM 2407 O O . TYR B 1 130 ? 0.496 -1.266 5.406 1 90.62 130 TYR B O 1
ATOM 2415 N N . ILE B 1 131 ? -0.279 0.787 5.68 1 93.88 131 ILE B N 1
ATOM 2416 C CA . ILE B 1 131 ? 0.589 1.076 6.816 1 93.88 131 ILE B CA 1
ATOM 2417 C C . ILE B 1 131 ? 0.282 0.112 7.957 1 93.88 131 ILE B C 1
ATOM 2419 O O . ILE B 1 131 ? 1.19 -0.509 8.516 1 93.88 131 ILE B O 1
ATOM 2423 N N . ASN B 1 132 ? -0.967 -0.107 8.242 1 93.19 132 ASN B N 1
ATOM 2424 C CA . ASN B 1 132 ? -1.391 -0.927 9.375 1 93.19 132 ASN B CA 1
ATOM 2425 C C . ASN B 1 132 ? -1.06 -2.4 9.148 1 93.19 132 ASN B C 1
ATOM 2427 O O . ASN B 1 132 ? -0.958 -3.17 10.109 1 93.19 132 ASN B O 1
ATOM 2431 N N . ALA B 1 133 ? -0.858 -2.756 7.906 1 90.12 133 ALA B N 1
ATOM 2432 C CA . ALA B 1 133 ? -0.475 -4.129 7.594 1 90.12 133 ALA B CA 1
ATOM 2433 C C . ALA B 1 133 ? 1.003 -4.367 7.891 1 90.12 133 ALA B C 1
ATOM 2435 O O . ALA B 1 133 ? 1.445 -5.516 7.992 1 90.12 133 ALA B O 1
ATOM 2436 N N . HIS B 1 134 ? 1.755 -3.275 8.078 1 93.75 134 HIS B N 1
ATOM 2437 C CA . HIS B 1 134 ? 3.201 -3.439 8.164 1 93.75 134 HIS B CA 1
ATOM 2438 C C . HIS B 1 134 ? 3.715 -3.057 9.547 1 93.75 134 HIS B C 1
ATOM 2440 O O . HIS B 1 134 ? 4.734 -3.58 10.008 1 93.75 134 HIS B O 1
ATOM 2446 N N . ILE B 1 135 ? 3.037 -2.102 10.195 1 95.5 135 ILE B N 1
ATOM 2447 C CA . ILE B 1 135 ? 3.496 -1.689 11.516 1 95.5 135 ILE B CA 1
ATOM 2448 C C . ILE B 1 135 ? 2.303 -1.555 12.461 1 95.5 135 ILE B C 1
ATOM 2450 O O . ILE B 1 135 ? 1.174 -1.328 12.016 1 95.5 135 ILE B O 1
ATOM 2454 N N . ASP B 1 136 ? 2.549 -1.712 13.766 1 96.5 136 ASP B N 1
ATOM 2455 C CA . ASP B 1 136 ? 1.54 -1.491 14.797 1 96.5 136 ASP B CA 1
ATOM 2456 C C . ASP B 1 136 ? 1.448 -0.013 15.172 1 96.5 136 ASP B C 1
ATOM 2458 O O . ASP B 1 136 ? 2.217 0.472 16 1 96.5 136 ASP B O 1
ATOM 2462 N N . THR B 1 137 ? 0.565 0.701 14.555 1 97.06 137 THR B N 1
ATOM 2463 C CA . THR B 1 137 ? 0.412 2.137 14.766 1 97.06 137 THR B CA 1
ATOM 2464 C C . THR B 1 137 ? -1.063 2.521 14.812 1 97.06 137 THR B C 1
ATOM 2466 O O . THR B 1 137 ? -1.903 1.864 14.195 1 97.06 137 THR B O 1
ATOM 2469 N N . GLU B 1 138 ? -1.365 3.568 15.594 1 96.38 138 GLU B N 1
ATOM 2470 C CA . GLU B 1 138 ? -2.664 4.23 15.555 1 96.38 138 GLU B CA 1
ATOM 2471 C C . GLU B 1 138 ? -2.619 5.492 14.695 1 96.38 138 GLU B C 1
ATOM 2473 O O . GLU B 1 138 ? -1.686 6.289 14.805 1 96.38 138 GLU B O 1
ATOM 2478 N N . ILE B 1 139 ? -3.646 5.609 13.852 1 95.62 139 ILE B N 1
ATOM 2479 C CA . ILE B 1 139 ? -3.648 6.746 12.938 1 95.62 139 ILE B CA 1
ATOM 2480 C C . ILE B 1 139 ? -4.859 7.633 13.211 1 95.62 139 ILE B C 1
ATOM 2482 O O . ILE B 1 139 ? -5.988 7.145 13.305 1 95.62 139 ILE B O 1
ATOM 2486 N N . LEU B 1 140 ? -4.57 8.914 13.445 1 94.88 140 LEU B N 1
ATOM 2487 C CA . LEU B 1 140 ? -5.582 9.953 13.617 1 94.88 140 LEU B CA 1
ATOM 2488 C C . LEU B 1 140 ? -5.613 10.891 12.422 1 94.88 140 LEU B C 1
ATOM 2490 O O . LEU B 1 140 ? -4.574 11.43 12.023 1 94.88 140 LEU B O 1
ATOM 2494 N N . ILE B 1 141 ? -6.797 11.078 11.82 1 94.25 141 ILE B N 1
ATOM 2495 C CA . ILE B 1 141 ? -6.926 11.977 10.68 1 94.25 141 ILE B CA 1
ATOM 2496 C C . ILE B 1 141 ? -7.668 13.242 11.102 1 94.25 141 ILE B C 1
ATOM 2498 O O . ILE B 1 141 ? -8.773 13.172 11.648 1 94.25 141 ILE B O 1
ATOM 2502 N N . ILE B 1 142 ? -7.016 14.344 10.836 1 94.5 142 ILE B N 1
ATOM 2503 C CA . ILE B 1 142 ? -7.633 15.641 11.094 1 94.5 142 ILE B CA 1
ATOM 2504 C C . ILE B 1 142 ? -7.922 16.344 9.766 1 94.5 142 ILE B C 1
ATOM 2506 O O . ILE B 1 142 ? -7.02 16.547 8.953 1 94.5 142 ILE B O 1
ATOM 2510 N N . GLY B 1 143 ? -9.172 16.703 9.609 1 92.94 143 GLY B N 1
ATOM 2511 C CA . GLY B 1 143 ? -9.578 17.438 8.43 1 92.94 143 GLY B CA 1
ATOM 2512 C C . GLY B 1 143 ? -10.086 18.828 8.734 1 92.94 143 GLY B C 1
ATOM 2513 O O . GLY B 1 143 ? -10.508 19.109 9.859 1 92.94 143 GLY B O 1
ATOM 2514 N N . ILE B 1 144 ? -9.969 19.703 7.676 1 94 144 ILE B N 1
ATOM 2515 C CA . ILE B 1 144 ? -10.617 21 7.746 1 94 144 ILE B CA 1
ATOM 2516 C C . ILE B 1 144 ? -11.516 21.188 6.527 1 94 144 ILE B C 1
ATOM 2518 O O . ILE B 1 144 ? -11.164 20.781 5.418 1 94 144 ILE B O 1
ATOM 2522 N N . GLU B 1 145 ? -12.68 21.766 6.73 1 93.19 145 GLU B N 1
ATOM 2523 C CA . GLU B 1 145 ? -13.539 22.141 5.609 1 93.19 145 GLU B CA 1
ATOM 2524 C C . GLU B 1 145 ? -13.008 23.375 4.895 1 93.19 145 GLU B C 1
ATOM 2526 O O . GLU B 1 145 ? -12.953 24.453 5.48 1 93.19 145 GLU B O 1
ATOM 2531 N N . PRO B 1 146 ? -12.617 23.25 3.627 1 94.44 146 PRO B N 1
ATOM 2532 C CA . PRO B 1 146 ? -12.031 24.375 2.91 1 94.44 146 PRO B CA 1
ATOM 2533 C C . PRO B 1 146 ? -13.078 25.391 2.432 1 94.44 146 PRO B C 1
ATOM 253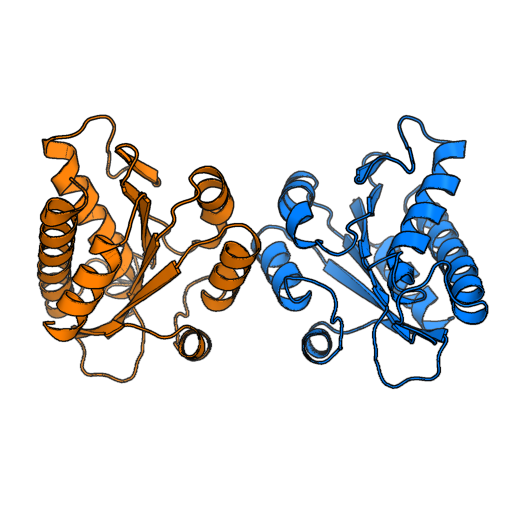5 O O . PRO B 1 146 ? -14.266 25.062 2.385 1 94.44 146 PRO B O 1
ATOM 2538 N N . THR B 1 147 ? -12.594 26.609 2.215 1 94.12 147 THR B N 1
ATOM 2539 C CA . THR B 1 147 ? -13.422 27.625 1.572 1 94.12 147 THR B CA 1
ATOM 2540 C C . THR B 1 147 ? -13.289 27.547 0.054 1 94.12 147 THR B C 1
ATOM 2542 O O . THR B 1 147 ? -14.258 27.766 -0.673 1 94.12 147 THR B O 1
ATOM 2545 N N . ASP B 1 148 ? -12.094 27.219 -0.357 1 90.88 148 ASP B N 1
ATOM 2546 C CA . ASP B 1 148 ? -11.75 27.281 -1.773 1 90.88 148 ASP B CA 1
ATOM 2547 C C . ASP B 1 148 ? -10.719 26.203 -2.131 1 90.88 148 ASP B C 1
ATOM 2549 O O . ASP B 1 148 ? -9.727 26.031 -1.416 1 90.88 148 ASP B O 1
ATOM 2553 N N . LEU B 1 149 ? -10.969 25.5 -3.275 1 90.81 149 LEU B N 1
ATOM 2554 C CA . LEU B 1 149 ? -10.039 24.469 -3.709 1 90.81 149 LEU B CA 1
ATOM 2555 C C . LEU B 1 149 ? -9.547 24.75 -5.125 1 90.81 149 LEU B C 1
ATOM 2557 O O . LEU B 1 149 ? -9.008 23.844 -5.785 1 90.81 149 LEU B O 1
ATOM 2561 N N . GLU B 1 150 ? -9.75 25.969 -5.574 1 88.25 150 GLU B N 1
ATOM 2562 C CA . GLU B 1 150 ? -9.297 26.344 -6.906 1 88.25 150 GLU B CA 1
ATOM 2563 C C . GLU B 1 150 ? -7.793 26.609 -6.926 1 88.25 150 GLU B C 1
ATOM 2565 O O . GLU B 1 150 ? -7.176 26.812 -5.879 1 88.25 150 GLU B O 1
ATOM 2570 N N . PHE B 1 151 ? -7.254 26.453 -8.172 1 89.44 151 PHE B N 1
ATOM 2571 C CA . PHE B 1 151 ? -5.836 26.781 -8.32 1 89.44 151 PHE B CA 1
ATOM 2572 C C . PHE B 1 151 ? -5.559 28.203 -7.871 1 89.44 151 PHE B C 1
ATOM 2574 O O . PHE B 1 151 ? -6.273 29.141 -8.258 1 89.44 151 PHE B O 1
ATOM 2581 N N . GLY B 1 152 ? -4.742 28.297 -6.914 1 82.69 152 GLY B N 1
ATOM 2582 C CA . GLY B 1 152 ? -4.371 29.594 -6.363 1 82.69 152 GLY B CA 1
ATOM 2583 C C . GLY B 1 152 ? -3.578 29.484 -5.074 1 82.69 152 GLY B C 1
ATOM 2584 O O . GLY B 1 152 ? -3.549 28.422 -4.441 1 82.69 152 GLY B O 1
ATOM 2585 N N . GLU B 1 153 ? -2.514 30.312 -4.965 1 77.25 153 GLU B N 1
ATOM 2586 C CA . GLU B 1 153 ? -1.823 30.516 -3.695 1 77.25 153 GLU B CA 1
ATOM 2587 C C . GLU B 1 153 ? -2.16 31.875 -3.096 1 77.25 153 GLU B C 1
ATOM 2589 O O . GLU B 1 153 ? -2.561 32.781 -3.812 1 77.25 153 GLU B O 1
ATOM 2594 N N . PRO B 1 154 ? -2.252 31.953 -1.707 1 87.12 154 PRO B N 1
ATOM 2595 C CA . PRO B 1 154 ? -2.115 31.094 -0.532 1 87.12 154 PRO B CA 1
ATOM 2596 C C . PRO B 1 154 ? -3.459 30.609 0.002 1 87.12 154 PRO B C 1
ATOM 2598 O O . PRO B 1 154 ? -4.496 30.828 -0.631 1 87.12 154 PRO B O 1
ATOM 2601 N N . LEU B 1 155 ? -3.514 29.906 1.221 1 95.69 155 LEU B N 1
ATOM 2602 C CA . LEU B 1 155 ? -4.742 29.578 1.936 1 95.69 155 LEU B CA 1
ATOM 2603 C C . LEU B 1 155 ? -5.676 30.781 1.999 1 95.69 155 LEU B C 1
ATOM 2605 O O . LEU B 1 155 ? -5.223 31.922 2.109 1 95.69 155 LEU B O 1
ATOM 2609 N N . SER B 1 156 ? -6.914 30.547 1.828 1 95.19 156 SER B N 1
ATOM 2610 C CA . SER B 1 156 ? -7.871 31.625 2.08 1 95.19 156 SER B CA 1
ATOM 2611 C C . SER B 1 156 ? -7.727 32.188 3.494 1 95.19 156 SER B C 1
ATOM 2613 O O . SER B 1 156 ? -7.234 31.484 4.387 1 95.19 156 SER B O 1
ATOM 2615 N N . GLY B 1 157 ? -8.109 33.406 3.715 1 95 157 GLY B N 1
ATOM 2616 C CA . GLY B 1 157 ? -7.938 34.062 4.988 1 95 157 GLY B CA 1
ATOM 2617 C C . GLY B 1 157 ? -8.453 33.281 6.168 1 95 157 GLY B C 1
ATOM 2618 O O . GLY B 1 157 ? -7.742 33.062 7.152 1 95 157 GLY B O 1
ATOM 2619 N N . LEU B 1 158 ? -9.625 32.781 6.035 1 96.56 158 LEU B N 1
ATOM 2620 C CA . LEU B 1 158 ? -10.25 32 7.113 1 96.56 158 LEU B CA 1
ATOM 2621 C C . LEU B 1 158 ? -9.453 30.734 7.406 1 96.56 158 LEU B C 1
ATOM 2623 O O . LEU B 1 158 ? -9.156 30.438 8.562 1 96.56 158 LEU B O 1
ATOM 2627 N N . ILE B 1 159 ? -9.086 30.047 6.355 1 97.44 159 ILE B N 1
ATOM 2628 C CA . ILE B 1 159 ? -8.398 28.781 6.52 1 97.44 159 ILE B CA 1
ATOM 2629 C C . ILE B 1 159 ? -6.98 29.016 7.039 1 97.44 159 ILE B C 1
ATOM 2631 O O . ILE B 1 159 ? -6.461 28.219 7.828 1 97.44 159 ILE B O 1
ATOM 2635 N N . LYS B 1 160 ? -6.383 30.062 6.598 1 97.44 160 LYS B N 1
ATOM 2636 C CA . LYS B 1 160 ? -5.062 30.406 7.117 1 97.44 160 LYS B CA 1
ATOM 2637 C C . LYS B 1 160 ? -5.113 30.672 8.617 1 97.44 160 LYS B C 1
ATOM 2639 O O . LYS B 1 160 ? -4.25 30.188 9.367 1 97.44 160 LYS B O 1
ATOM 2644 N N . GLU B 1 161 ? -6.055 31.438 9.031 1 97.5 161 GLU B N 1
ATOM 2645 C CA . GLU B 1 161 ? -6.23 31.719 10.453 1 97.5 161 GLU B CA 1
ATOM 2646 C C . GLU B 1 161 ? -6.426 30.438 11.25 1 97.5 161 GLU B C 1
ATOM 2648 O O . GLU B 1 161 ? -5.816 30.25 12.305 1 97.5 161 GLU B O 1
ATOM 2653 N N . LYS B 1 162 ? -7.246 29.578 10.742 1 97.38 162 LYS B N 1
ATOM 2654 C CA . LYS B 1 162 ? -7.508 28.297 11.406 1 97.38 162 LYS B CA 1
ATOM 2655 C C . LYS B 1 162 ? -6.262 27.422 11.43 1 97.38 162 LYS B C 1
ATOM 2657 O O . LYS B 1 162 ? -6.008 26.719 12.406 1 97.38 162 LYS B O 1
ATOM 2662 N N . ALA B 1 163 ? -5.531 27.484 10.391 1 97.94 163 ALA B N 1
ATOM 2663 C CA . ALA B 1 163 ? -4.289 26.719 10.312 1 97.94 163 ALA B CA 1
ATOM 2664 C C . ALA B 1 163 ? -3.281 27.188 11.352 1 97.94 163 ALA B C 1
ATOM 2666 O O . ALA B 1 163 ? -2.607 26.375 11.992 1 97.94 163 ALA B O 1
ATOM 2667 N N . ASP B 1 164 ? -3.189 28.484 11.445 1 98.12 164 ASP B N 1
ATOM 2668 C CA . ASP B 1 164 ? -2.295 29.062 12.453 1 98.12 164 ASP B CA 1
ATOM 2669 C C . ASP B 1 164 ? -2.691 28.609 13.859 1 98.12 164 ASP B C 1
ATOM 2671 O O . ASP B 1 164 ? -1.843 28.188 14.641 1 98.12 164 ASP B O 1
ATOM 2675 N N . GLU B 1 165 ? -3.943 28.75 14.125 1 97.62 165 GLU B N 1
ATOM 2676 C CA . GLU B 1 165 ? -4.453 28.328 15.438 1 97.62 165 GLU B CA 1
ATOM 2677 C C . GLU B 1 165 ? -4.195 26.859 15.695 1 97.62 165 GLU B C 1
ATOM 2679 O O . GLU B 1 165 ? -3.725 26.484 16.766 1 97.62 165 GLU B O 1
ATOM 2684 N N . PHE B 1 166 ? -4.512 26.031 14.742 1 97.88 166 PHE B N 1
ATOM 2685 C CA . PHE B 1 166 ? -4.352 24.578 14.875 1 97.88 166 PHE B CA 1
ATOM 2686 C C . PHE B 1 166 ? -2.883 24.219 15.078 1 97.88 166 PHE B C 1
ATOM 2688 O O . PHE B 1 166 ? -2.561 23.359 15.898 1 97.88 166 PHE B O 1
ATOM 2695 N N . SER B 1 167 ? -1.998 24.844 14.297 1 98.44 167 SER B N 1
ATOM 2696 C CA . SER B 1 167 ? -0.566 24.609 14.445 1 98.44 167 SER B CA 1
ATOM 2697 C C . SER B 1 167 ? -0.096 24.906 15.859 1 98.44 167 SER B C 1
ATOM 2699 O O . SER B 1 167 ? 0.692 24.156 16.438 1 98.44 167 SER B O 1
ATOM 2701 N N . LYS B 1 168 ? -0.595 26 16.391 1 97.25 168 LYS B N 1
ATOM 2702 C CA . LYS B 1 168 ? -0.241 26.359 17.75 1 97.25 168 LYS B CA 1
ATOM 2703 C C . LYS B 1 168 ? -0.709 25.312 18.75 1 97.25 168 LYS B C 1
ATOM 2705 O O . LYS B 1 168 ? 0.019 24.953 19.672 1 97.25 168 LYS B O 1
ATOM 2710 N N . ILE B 1 169 ? -1.886 24.844 18.547 1 95.69 169 ILE B N 1
ATOM 2711 C CA . ILE B 1 169 ? -2.438 23.797 19.406 1 95.69 169 ILE B CA 1
ATOM 2712 C C . ILE B 1 169 ? -1.56 22.547 19.344 1 95.69 169 ILE B C 1
ATOM 2714 O O . ILE B 1 169 ? -1.221 21.969 20.375 1 95.69 169 ILE B O 1
ATOM 2718 N N . LEU B 1 170 ? -1.231 22.078 18.156 1 96.69 170 LEU B N 1
ATOM 2719 C CA . LEU B 1 170 ? -0.382 20.906 17.984 1 96.69 170 LEU B CA 1
ATOM 2720 C C . LEU B 1 170 ? 0.948 21.094 18.703 1 96.69 170 LEU B C 1
ATOM 2722 O O . LEU B 1 170 ? 1.399 20.188 19.406 1 96.69 170 LEU B O 1
ATOM 2726 N N . ILE B 1 171 ? 1.55 22.25 18.547 1 97 171 ILE B N 1
ATOM 2727 C CA . ILE B 1 171 ? 2.838 22.547 19.156 1 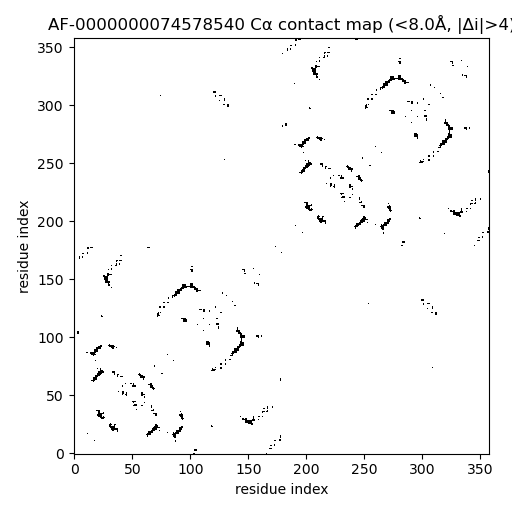97 171 ILE B CA 1
ATOM 2728 C C . ILE B 1 171 ? 2.707 22.453 20.688 1 97 171 ILE B C 1
ATOM 2730 O O . ILE B 1 171 ? 3.533 21.828 21.344 1 97 171 ILE B O 1
ATOM 2734 N N . GLU B 1 172 ? 1.667 23.062 21.172 1 95.31 172 GLU B N 1
ATOM 2735 C CA . GLU B 1 172 ? 1.437 23.047 22.609 1 95.31 172 GLU B CA 1
ATOM 2736 C C . GLU B 1 172 ? 1.306 21.625 23.141 1 95.31 172 GLU B C 1
ATOM 2738 O O . GLU B 1 172 ? 1.918 21.266 24.156 1 95.31 172 GLU B O 1
ATOM 2743 N N . GLU B 1 173 ? 0.535 20.828 22.484 1 94.88 173 GLU B N 1
ATOM 2744 C CA . GLU B 1 173 ? 0.297 19.469 22.938 1 94.88 173 GLU B CA 1
ATOM 2745 C C . GLU B 1 173 ? 1.548 18.609 22.781 1 94.88 173 GLU B C 1
ATOM 2747 O O . GLU B 1 173 ? 1.847 17.766 23.641 1 94.88 173 GLU B O 1
ATOM 2752 N N . ILE B 1 174 ? 2.268 18.766 21.719 1 95.81 174 ILE B N 1
ATOM 2753 C CA . ILE B 1 174 ? 3.502 18.031 21.484 1 95.81 174 ILE B CA 1
ATOM 2754 C C . ILE B 1 174 ? 4.531 18.391 22.562 1 95.81 174 ILE B C 1
ATOM 2756 O O . ILE B 1 174 ? 5.156 17.5 23.141 1 95.81 174 ILE B O 1
ATOM 2760 N N . ASP B 1 175 ? 4.625 19.672 22.828 1 94.5 175 ASP B N 1
ATOM 2761 C CA . ASP B 1 175 ? 5.621 20.141 23.781 1 94.5 175 ASP B CA 1
ATOM 2762 C C . ASP B 1 175 ? 5.289 19.672 25.203 1 94.5 175 ASP B C 1
ATOM 2764 O O . ASP B 1 175 ? 6.191 19.422 26 1 94.5 175 ASP B O 1
ATOM 2768 N N . SER B 1 176 ? 4.094 19.531 25.469 1 91.44 176 SER B N 1
ATOM 2769 C CA . SER B 1 176 ? 3.658 19.141 26.812 1 91.44 176 SER B CA 1
ATOM 2770 C C . SER B 1 176 ? 3.953 17.672 27.078 1 91.44 176 SER B C 1
ATOM 2772 O O . SER B 1 176 ? 4.219 17.297 28.219 1 91.44 176 SER B O 1
ATOM 2774 N N . PHE B 1 177 ? 3.986 16.859 26 1 84.44 177 PHE B N 1
ATOM 2775 C CA . PHE B 1 177 ? 4.012 15.43 26.266 1 84.44 177 PHE B CA 1
ATOM 2776 C C . PHE B 1 177 ? 5.246 14.789 25.656 1 84.44 177 PHE B C 1
ATOM 2778 O O . PHE B 1 177 ? 5.758 13.789 26.172 1 84.44 177 PHE B O 1
ATOM 2785 N N . LEU B 1 178 ? 5.598 15.305 24.469 1 75.25 178 LEU B N 1
ATOM 2786 C CA . LEU B 1 178 ? 6.633 14.586 23.734 1 75.25 178 LEU B CA 1
ATOM 2787 C C . LEU B 1 178 ? 7.996 15.242 23.938 1 75.25 178 LEU B C 1
ATOM 2789 O O . LEU B 1 178 ? 9.031 14.586 23.797 1 75.25 178 LEU B O 1
ATOM 2793 N N . LEU B 1 179 ? 7.953 16.516 24.062 1 72.88 179 LEU B N 1
ATOM 2794 C CA . LEU B 1 179 ? 9.234 17.203 24.172 1 72.88 179 LEU B CA 1
ATOM 2795 C C . LEU B 1 179 ? 9.422 17.797 25.562 1 72.88 179 LEU B C 1
ATOM 2797 O O . LEU B 1 179 ? 8.438 18.125 26.234 1 72.88 179 LEU B O 1
#

Organism: Methanococcus maripaludis (strain DSM 14266 / JCM 13030 / NBRC 101832 / S2 / LL) (NCBI:txid267377)

Solvent-accessible surface area (backbone atoms only — not comparable to full-atom values): 18687 Å² total;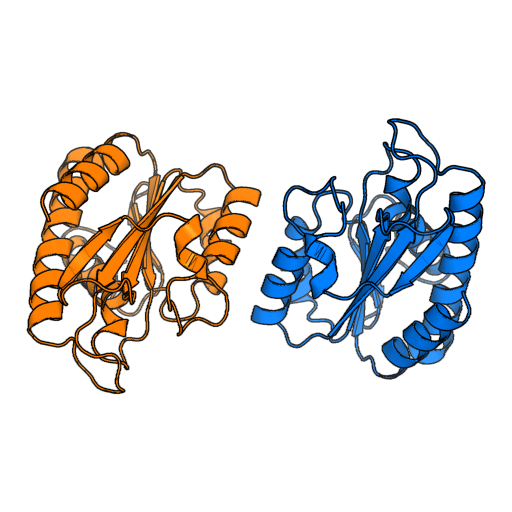 per-residue (Å²): 106,66,70,50,49,52,53,50,42,59,56,50,65,74,46,76,20,37,35,40,35,6,26,26,40,57,58,18,12,24,28,14,46,10,33,50,33,42,46,52,50,48,60,58,47,40,74,81,36,70,87,51,55,88,88,44,47,67,28,54,69,53,95,39,37,34,40,30,52,35,34,49,48,58,72,78,45,49,66,58,44,62,72,67,54,37,44,27,35,40,38,30,30,38,28,58,73,86,58,61,64,55,43,64,41,75,51,53,70,84,46,40,82,71,29,57,59,68,76,38,86,61,59,64,51,51,48,49,52,54,48,54,68,75,41,81,51,48,79,46,37,38,30,29,18,52,86,43,69,52,82,35,78,64,51,46,70,65,49,41,53,47,40,54,52,49,40,51,50,51,49,52,47,41,45,71,61,76,91,104,67,70,49,49,52,52,49,41,60,57,52,65,76,44,76,22,38,35,40,37,5,25,27,40,58,57,19,12,24,28,13,45,9,34,51,33,41,48,53,51,49,59,59,46,40,74,80,36,69,88,50,56,88,86,46,47,68,29,56,69,52,96,40,37,35,41,28,49,34,33,49,48,58,72,78,44,49,66,58,46,60,72,67,54,38,44,27,35,40,39,30,30,37,28,61,73,87,57,62,64,53,43,64,41,75,51,54,69,84,46,40,82,72,28,57,58,67,77,39,86,62,57,63,51,52,48,49,53,56,48,53,68,73,41,84,52,48,78,47,37,38,30,30,18,54,85,44,71,52,84,36,77,62,49,45,69,66,50,42,54,47,40,53,54,49,39,51,50,52,51,53,47,41,45,72,62,76,90